Protein AF-A0A7S2CAG4-F1 (afdb_monomer_lite)

Secondary structure (DSSP, 8-state):
------GGGSTTHHHHHHHHHHHHHHHHHH-TT-EEEEEEE---TTT-HHHHHHHHHHHHHHHHHHHTTSSSSPPEEEEESSHHHHHHHHHHHHT-TTEEEEEEE--S-BTTBS-HHHHHHHHHTT-TTEEE----TTHHHHHHHHHHS-----------------------------GGGSSSS----------

pLDDT: mean 76.03, std 25.03, range [29.05, 98.62]

Structure (mmCIF, N/CA/C/O backbone):
data_AF-A0A7S2CAG4-F1
#
_entry.id   AF-A0A7S2CAG4-F1
#
loop_
_atom_site.group_PDB
_atom_site.id
_atom_site.type_symbol
_atom_site.label_atom_id
_atom_site.label_alt_id
_atom_site.label_comp_id
_atom_site.label_asym_id
_atom_site.label_entity_id
_atom_site.label_seq_id
_atom_site.pdbx_PDB_ins_code
_atom_site.Cartn_x
_atom_site.Cartn_y
_atom_site.Cartn_z
_atom_site.occupancy
_atom_site.B_iso_or_equiv
_atom_site.auth_seq_id
_atom_site.auth_comp_id
_atom_site.auth_asym_id
_atom_site.auth_atom_id
_atom_site.pdbx_PDB_model_num
ATOM 1 N N . GLU A 1 1 ? 25.802 6.494 -14.259 1.00 42.25 1 GLU A N 1
ATOM 2 C CA . GLU A 1 1 ? 24.905 7.193 -13.319 1.00 42.25 1 GLU A CA 1
ATOM 3 C C . GLU A 1 1 ? 23.478 6.762 -13.619 1.00 42.25 1 GLU A C 1
ATOM 5 O O . GLU A 1 1 ? 23.026 6.956 -14.740 1.00 42.25 1 GLU A O 1
ATOM 10 N N . LEU A 1 2 ? 22.801 6.083 -12.688 1.00 46.72 2 LEU A N 1
ATOM 11 C CA . LEU A 1 2 ? 21.356 5.874 -12.800 1.00 46.72 2 LEU A CA 1
ATOM 12 C C . LEU A 1 2 ? 20.724 7.250 -12.597 1.00 46.72 2 LEU A C 1
ATOM 14 O O . LEU A 1 2 ? 20.677 7.735 -11.469 1.00 46.72 2 LEU A O 1
ATOM 18 N N . SER A 1 3 ? 20.323 7.899 -13.690 1.00 48.47 3 SER A N 1
ATOM 19 C CA . SER A 1 3 ? 19.487 9.098 -13.657 1.00 48.47 3 SER A CA 1
ATOM 20 C C . SER A 1 3 ? 18.368 8.854 -12.650 1.00 48.47 3 SER A C 1
ATOM 22 O O . SER A 1 3 ? 17.609 7.897 -12.819 1.00 48.47 3 SER A O 1
ATOM 24 N N . SER A 1 4 ? 18.323 9.640 -11.575 1.00 56.62 4 SER A N 1
ATOM 25 C CA . SER A 1 4 ? 17.358 9.479 -10.494 1.00 56.62 4 SER A CA 1
ATOM 26 C C . SER A 1 4 ? 15.950 9.545 -11.075 1.00 56.62 4 SER A C 1
ATOM 28 O O . SER A 1 4 ? 15.438 10.616 -11.406 1.00 56.62 4 SER A O 1
ATOM 30 N N . VAL A 1 5 ? 15.322 8.379 -11.250 1.00 62.03 5 VAL A N 1
ATOM 31 C CA . VAL A 1 5 ? 13.925 8.301 -11.665 1.00 62.03 5 VAL A CA 1
ATOM 32 C C . VAL A 1 5 ? 13.128 8.974 -10.562 1.00 62.03 5 VAL A C 1
ATOM 34 O O . VAL A 1 5 ? 12.937 8.426 -9.479 1.00 62.03 5 VAL A O 1
ATOM 37 N N . THR A 1 6 ? 12.711 10.208 -10.814 1.00 81.50 6 THR A N 1
ATOM 38 C CA . THR A 1 6 ? 11.910 10.962 -9.860 1.00 81.50 6 THR A CA 1
ATOM 39 C C . THR A 1 6 ? 10.465 10.596 -10.136 1.00 81.50 6 THR A C 1
ATOM 41 O O . THR A 1 6 ? 9.769 11.308 -10.854 1.00 81.50 6 THR A O 1
ATOM 44 N N . VAL A 1 7 ? 10.029 9.457 -9.591 1.00 86.56 7 VAL A N 1
ATOM 45 C CA . VAL A 1 7 ? 8.661 8.925 -9.747 1.00 86.56 7 VAL 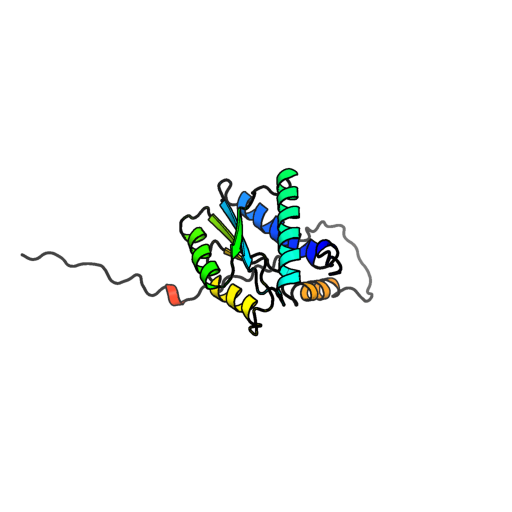A CA 1
ATOM 46 C C . VAL A 1 7 ? 7.584 9.977 -9.452 1.00 86.56 7 VAL A C 1
ATOM 48 O O . VAL A 1 7 ? 6.538 9.984 -10.090 1.00 86.56 7 VAL A O 1
ATOM 51 N N . ARG A 1 8 ? 7.881 10.942 -8.569 1.00 89.81 8 ARG A N 1
ATOM 52 C CA . ARG A 1 8 ? 7.017 12.088 -8.236 1.00 89.81 8 ARG A CA 1
ATOM 53 C C . ARG A 1 8 ? 6.693 13.003 -9.422 1.00 89.81 8 ARG A C 1
ATOM 55 O O . ARG A 1 8 ? 5.634 13.622 -9.432 1.00 89.81 8 ARG A O 1
ATOM 62 N N . ASN A 1 9 ? 7.577 13.079 -10.416 1.00 89.12 9 ASN A N 1
ATOM 63 C CA . ASN A 1 9 ? 7.379 13.885 -11.624 1.00 89.12 9 ASN A CA 1
ATOM 64 C C . ASN A 1 9 ? 6.544 13.152 -12.683 1.00 89.12 9 ASN A C 1
ATOM 66 O O . ASN A 1 9 ? 6.155 13.748 -13.687 1.00 89.12 9 ASN A O 1
ATOM 70 N N . GLU A 1 10 ? 6.275 11.860 -12.495 1.00 87.81 10 GLU A N 1
ATOM 71 C CA . GLU A 1 10 ? 5.461 11.098 -13.428 1.00 87.81 10 GLU A CA 1
ATOM 72 C C . GLU A 1 10 ? 3.970 11.384 -13.192 1.00 87.81 10 GLU A C 1
ATOM 74 O O . GLU A 1 10 ? 3.468 11.305 -12.072 1.00 87.81 10 GLU A O 1
ATOM 79 N N . GLY A 1 11 ? 3.217 11.671 -14.259 1.00 87.00 11 GLY A N 1
ATOM 80 C CA . GLY A 1 11 ? 1.821 12.126 -14.154 1.00 87.00 11 GLY A CA 1
ATOM 81 C C . GLY A 1 11 ? 0.834 11.137 -13.510 1.00 87.00 11 GLY A C 1
ATOM 82 O O . GLY A 1 11 ? -0.298 11.506 -13.197 1.00 87.00 11 GLY A O 1
ATOM 83 N N . TRP A 1 12 ? 1.219 9.875 -13.299 1.00 86.94 12 TRP A N 1
ATOM 84 C CA . TRP A 1 12 ? 0.401 8.903 -12.564 1.00 86.94 12 TRP A CA 1
ATOM 85 C C . TRP A 1 12 ? 0.579 9.005 -11.043 1.00 86.94 12 TRP A C 1
ATOM 87 O O . TRP A 1 12 ? -0.380 8.727 -10.318 1.00 86.94 12 TRP A O 1
ATOM 97 N N . TYR A 1 13 ? 1.750 9.432 -10.559 1.00 91.75 13 TYR A N 1
ATOM 98 C CA . TYR A 1 13 ? 2.112 9.347 -9.146 1.00 91.75 13 TYR A CA 1
ATOM 99 C C . TYR A 1 13 ? 1.205 10.180 -8.225 1.00 91.75 13 TYR A C 1
ATOM 101 O O . TYR A 1 13 ? 0.732 9.628 -7.233 1.00 91.75 13 TYR A O 1
ATOM 109 N N . PRO A 1 14 ? 0.829 11.439 -8.547 1.00 92.50 14 PRO A N 1
ATOM 110 C CA . PRO A 1 14 ? -0.086 12.205 -7.695 1.00 92.50 14 PRO A CA 1
ATOM 111 C C . PRO A 1 14 ? -1.432 11.506 -7.454 1.00 92.50 14 PRO A C 1
ATOM 113 O O . PRO A 1 14 ? -1.983 11.563 -6.356 1.00 92.50 14 PRO A O 1
ATOM 116 N N . ARG A 1 15 ? -1.957 10.806 -8.469 1.00 90.62 15 ARG A N 1
ATOM 117 C CA . ARG A 1 15 ? -3.229 10.069 -8.371 1.00 90.62 15 ARG A CA 1
ATOM 118 C C . ARG A 1 15 ? -3.072 8.802 -7.536 1.00 90.62 15 ARG A C 1
ATOM 120 O O . ARG A 1 15 ? -3.924 8.506 -6.702 1.00 90.62 15 ARG A O 1
ATOM 127 N N . TYR A 1 16 ? -1.963 8.096 -7.728 1.00 92.88 16 TYR A N 1
ATOM 128 C CA . TYR A 1 16 ? -1.587 6.943 -6.919 1.00 92.88 16 TYR A CA 1
ATOM 129 C C . TYR A 1 16 ? -1.422 7.308 -5.433 1.00 92.88 16 TYR A C 1
ATOM 131 O O . TYR A 1 16 ? -2.042 6.685 -4.568 1.00 92.88 16 TYR A O 1
ATOM 139 N N . TYR A 1 17 ? -0.681 8.375 -5.126 1.00 95.25 17 TYR A N 1
ATOM 140 C CA . TYR A 1 17 ? -0.547 8.904 -3.768 1.00 95.25 17 TYR A CA 1
ATOM 141 C C . TYR A 1 17 ? -1.913 9.267 -3.167 1.00 95.25 17 TYR A C 1
ATOM 143 O O . TYR A 1 17 ? -2.253 8.823 -2.068 1.00 95.25 17 TYR A O 1
ATOM 151 N N . GLN A 1 18 ? -2.749 9.997 -3.912 1.00 95.75 18 GLN A N 1
ATOM 152 C CA . GLN A 1 18 ? -4.075 10.400 -3.438 1.00 95.75 18 GLN A CA 1
ATOM 153 C C . GLN A 1 18 ? -4.998 9.203 -3.148 1.00 95.75 18 GLN A C 1
ATOM 155 O O . GLN A 1 18 ? -5.799 9.262 -2.207 1.00 95.75 18 GLN A O 1
ATOM 160 N N . SER A 1 19 ? -4.883 8.111 -3.912 1.00 95.88 19 SER A N 1
ATOM 161 C CA . SER A 1 19 ? -5.604 6.859 -3.643 1.00 95.88 19 SER A CA 1
ATOM 162 C C . SER A 1 19 ? -5.230 6.289 -2.270 1.00 95.88 19 SER A C 1
ATOM 164 O O . SER A 1 19 ? -6.102 6.069 -1.427 1.00 95.88 19 SER A O 1
ATOM 166 N N . ASN A 1 20 ? -3.929 6.177 -1.982 1.00 97.38 20 ASN A N 1
ATOM 167 C CA . ASN A 1 20 ? -3.424 5.704 -0.690 1.00 97.38 20 ASN A CA 1
ATOM 168 C C . ASN A 1 20 ? -3.883 6.593 0.480 1.00 97.38 20 ASN A C 1
ATOM 170 O O . ASN A 1 20 ? -4.398 6.088 1.480 1.00 97.38 20 ASN A O 1
ATOM 174 N N . VAL A 1 21 ? -3.787 7.920 0.333 1.00 98.00 21 VAL A N 1
ATOM 175 C CA . VAL A 1 21 ? -4.281 8.890 1.332 1.00 98.00 21 VAL A CA 1
ATOM 176 C C . VAL A 1 21 ? -5.771 8.697 1.612 1.00 98.00 21 VAL A C 1
ATOM 178 O O . VAL A 1 21 ? -6.210 8.729 2.766 1.00 98.00 21 VAL A O 1
ATOM 181 N N . THR A 1 22 ? -6.560 8.485 0.560 1.00 97.56 22 THR A N 1
ATOM 182 C CA . THR A 1 22 ? -8.009 8.286 0.664 1.00 97.56 22 THR A CA 1
ATOM 183 C C . THR A 1 22 ? -8.333 7.017 1.446 1.00 97.56 22 THR A C 1
ATOM 185 O O . THR A 1 22 ? -9.153 7.064 2.366 1.00 97.56 22 THR A O 1
ATOM 188 N N . VAL A 1 23 ? -7.669 5.899 1.137 1.00 97.62 23 VAL A N 1
A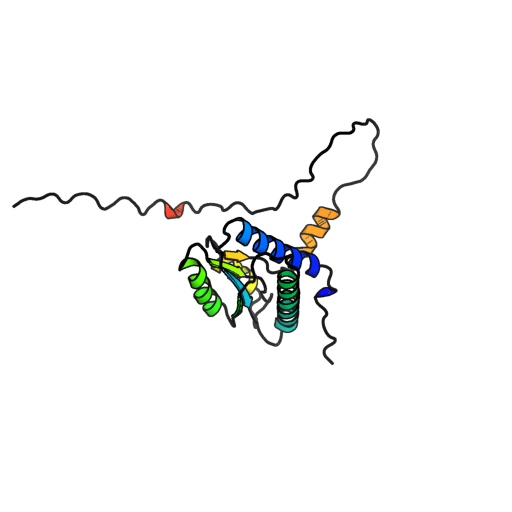TOM 189 C CA . VAL A 1 23 ? -7.872 4.622 1.841 1.00 97.62 23 VAL A CA 1
ATOM 190 C C . VAL A 1 23 ? -7.486 4.737 3.318 1.00 97.62 23 VAL A C 1
ATOM 192 O O . VAL A 1 23 ? -8.285 4.368 4.181 1.00 97.62 23 VAL A O 1
ATOM 195 N N . LEU A 1 24 ? -6.333 5.338 3.632 1.00 98.19 24 LEU A N 1
ATOM 196 C CA . LEU A 1 24 ? -5.883 5.553 5.015 1.00 98.19 24 LEU A CA 1
ATOM 197 C C . LEU A 1 24 ? -6.880 6.389 5.826 1.00 98.19 24 LEU A C 1
ATOM 199 O O . LEU A 1 24 ? -7.304 6.001 6.918 1.00 98.19 24 LEU A O 1
ATOM 203 N N . ASN A 1 25 ? -7.312 7.527 5.282 1.00 98.19 25 ASN A N 1
ATOM 204 C CA . ASN A 1 25 ? -8.260 8.400 5.971 1.00 98.19 25 ASN A CA 1
ATOM 205 C C . ASN A 1 25 ? -9.646 7.754 6.118 1.00 98.19 25 ASN A C 1
ATOM 207 O O . ASN A 1 25 ? -10.304 7.934 7.147 1.00 98.19 25 ASN A O 1
ATOM 211 N N . ASN A 1 26 ? -10.076 6.957 5.137 1.00 97.62 26 ASN A N 1
ATOM 212 C CA . ASN A 1 26 ? -11.307 6.177 5.235 1.00 97.62 26 ASN A CA 1
ATOM 213 C C . ASN A 1 26 ? -11.219 5.098 6.321 1.00 97.62 26 ASN A C 1
ATOM 215 O O . ASN A 1 26 ? -12.183 4.936 7.073 1.00 97.62 26 ASN A O 1
ATOM 219 N N . ALA A 1 27 ? -10.085 4.403 6.446 1.00 97.06 27 ALA A N 1
ATOM 220 C CA . ALA A 1 27 ? -9.847 3.432 7.513 1.00 97.06 27 ALA A CA 1
ATOM 221 C C . ALA A 1 27 ? -9.961 4.090 8.897 1.00 97.06 27 ALA A C 1
ATOM 223 O O . ALA A 1 27 ? -10.748 3.641 9.734 1.00 97.06 27 ALA A O 1
ATOM 224 N N . ALA A 1 28 ? -9.267 5.214 9.105 1.00 97.25 28 ALA A N 1
ATOM 225 C CA . ALA A 1 28 ? -9.313 5.971 10.360 1.00 97.25 28 ALA A CA 1
ATOM 226 C C . ALA A 1 28 ? -10.715 6.520 10.682 1.00 97.25 28 ALA A C 1
ATOM 228 O O . ALA A 1 28 ? -11.115 6.594 11.845 1.00 97.25 28 ALA A O 1
ATOM 229 N N . ARG A 1 29 ? -11.485 6.903 9.653 1.00 97.56 29 ARG A N 1
ATOM 230 C CA . ARG A 1 29 ? -12.874 7.357 9.812 1.00 97.56 29 ARG A CA 1
ATOM 231 C C . ARG A 1 29 ? -13.796 6.225 10.263 1.00 97.56 29 ARG A C 1
ATOM 233 O O . ARG A 1 29 ? -14.647 6.460 11.115 1.00 97.56 29 ARG A O 1
ATOM 240 N N . LYS A 1 30 ? -13.648 5.029 9.681 1.00 96.94 30 LYS A N 1
ATOM 241 C CA . LYS A 1 30 ? -14.458 3.845 10.017 1.00 96.94 30 LYS A CA 1
ATOM 242 C C . LYS A 1 30 ? -14.149 3.334 11.427 1.00 96.94 30 LYS A C 1
ATOM 244 O O . LYS A 1 30 ? -15.065 2.967 12.152 1.00 96.94 30 LYS A O 1
ATOM 249 N N . ASN A 1 31 ? -12.875 3.327 11.822 1.00 97.00 31 ASN A N 1
ATOM 250 C CA . ASN A 1 31 ? -12.445 2.871 13.139 1.00 97.00 31 ASN A CA 1
ATOM 251 C C . ASN A 1 31 ? -11.277 3.725 13.655 1.00 97.00 31 ASN A C 1
ATOM 253 O O . ASN A 1 31 ? -10.161 3.642 13.150 1.00 97.00 31 ASN A O 1
ATOM 257 N N . LYS A 1 32 ? -11.514 4.499 14.722 1.00 95.62 32 LYS A N 1
ATOM 258 C CA . LYS A 1 32 ? -10.495 5.370 15.337 1.00 95.62 32 LYS A CA 1
ATOM 259 C C . LYS A 1 32 ? -9.307 4.607 15.939 1.00 95.62 32 LYS A C 1
ATOM 261 O O . LYS A 1 32 ? -8.254 5.196 16.141 1.00 95.62 32 LYS A O 1
ATOM 266 N N . SER A 1 33 ? -9.478 3.319 16.242 1.00 97.25 33 SER A N 1
ATOM 267 C CA . SER A 1 33 ? -8.443 2.435 16.802 1.00 97.25 33 SER A CA 1
ATOM 268 C C . SER A 1 33 ? -7.794 1.524 15.751 1.00 97.25 33 SER A C 1
ATOM 270 O O . SER A 1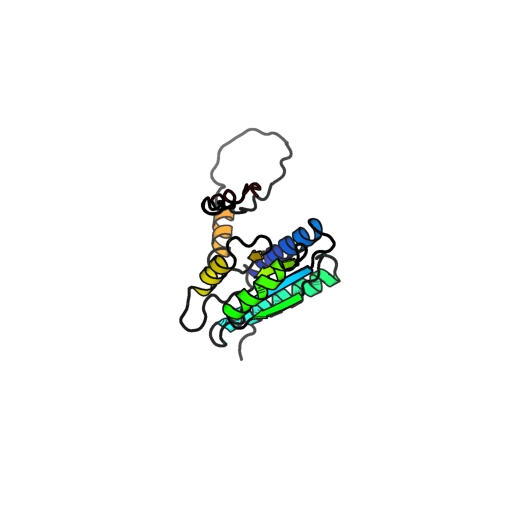 33 ? -7.143 0.534 16.104 1.00 97.25 33 SER A O 1
ATOM 272 N N . VAL A 1 34 ? -8.016 1.811 14.462 1.00 98.25 34 VAL A N 1
ATOM 273 C CA . VAL A 1 34 ? -7.488 1.000 13.364 1.00 98.25 34 VAL A CA 1
ATOM 274 C C . VAL A 1 34 ? -5.962 0.994 13.373 1.00 98.25 34 VAL A C 1
ATOM 276 O O . VAL A 1 34 ? -5.311 2.016 13.584 1.00 98.25 34 VAL A O 1
ATOM 279 N N . LYS A 1 35 ? -5.388 -0.178 13.120 1.00 98.50 35 LYS A N 1
ATOM 280 C CA . LYS A 1 35 ? -3.969 -0.358 12.834 1.00 98.50 35 LYS A CA 1
ATOM 281 C C . LYS A 1 35 ? -3.830 -0.690 11.362 1.00 98.50 35 LYS A C 1
ATOM 283 O O . LYS A 1 35 ? -4.446 -1.643 10.893 1.00 98.50 35 LYS A O 1
ATOM 288 N N . VAL A 1 36 ? -3.018 0.082 10.652 1.00 98.44 36 VAL A N 1
ATOM 289 C CA . VAL A 1 36 ? -2.791 -0.120 9.222 1.00 98.44 36 VAL A CA 1
ATOM 290 C C . VAL A 1 36 ? -1.369 -0.611 8.990 1.00 98.44 36 VAL A C 1
ATOM 292 O O . VAL A 1 36 ? -0.419 -0.088 9.583 1.00 98.44 36 VAL A O 1
ATOM 295 N N . LYS A 1 37 ? -1.226 -1.609 8.123 1.00 98.62 37 LYS A N 1
ATOM 296 C CA . LYS A 1 37 ? 0.053 -2.014 7.545 1.00 98.62 37 LYS A CA 1
ATOM 297 C C . LYS A 1 37 ? -0.002 -1.769 6.039 1.00 98.62 37 LYS A C 1
ATOM 299 O O . LYS A 1 37 ? -0.937 -2.219 5.384 1.00 98.62 37 LYS A O 1
ATOM 304 N N . MET A 1 38 ? 0.955 -1.018 5.511 1.00 98.44 38 MET A N 1
ATOM 305 C CA . MET A 1 38 ? 1.143 -0.850 4.073 1.00 98.44 38 MET A CA 1
ATOM 306 C C . MET A 1 38 ? 2.233 -1.814 3.621 1.00 98.44 38 MET A C 1
ATOM 308 O O . MET A 1 38 ? 3.317 -1.829 4.208 1.00 98.44 38 MET A O 1
ATOM 312 N N . ILE A 1 39 ? 1.913 -2.636 2.624 1.00 97.75 39 ILE A N 1
ATOM 313 C CA . ILE A 1 39 ? 2.779 -3.703 2.127 1.00 97.75 39 ILE A CA 1
ATOM 314 C C . ILE A 1 39 ? 3.187 -3.418 0.688 1.00 97.75 39 ILE A C 1
ATOM 316 O O . ILE A 1 39 ? 2.355 -3.069 -0.156 1.00 97.75 39 ILE A O 1
ATOM 320 N N . GLY A 1 40 ? 4.478 -3.587 0.424 1.00 95.38 40 GLY A N 1
ATOM 321 C CA . GLY A 1 40 ? 5.052 -3.567 -0.910 1.00 95.38 40 GLY A CA 1
ATOM 322 C C . GLY A 1 40 ? 5.787 -4.865 -1.205 1.00 95.38 40 GLY A C 1
ATOM 323 O O . GLY A 1 40 ? 6.419 -5.431 -0.320 1.00 95.38 40 GLY A O 1
ATOM 324 N N . LEU A 1 41 ? 5.747 -5.318 -2.451 1.00 93.00 41 LEU A N 1
ATOM 325 C CA . LEU A 1 41 ? 6.601 -6.396 -2.932 1.00 93.00 41 LEU A CA 1
ATOM 326 C C . LEU A 1 41 ? 7.912 -5.796 -3.436 1.00 93.00 41 LEU A C 1
ATOM 328 O O . LEU A 1 41 ? 7.913 -4.898 -4.280 1.00 93.00 41 LEU A O 1
ATOM 332 N N . GLN A 1 42 ? 9.036 -6.295 -2.927 1.00 87.88 42 GLN A N 1
ATOM 333 C CA . GLN A 1 42 ? 10.365 -5.812 -3.306 1.00 87.88 42 GLN A CA 1
ATOM 334 C C . GLN A 1 42 ? 10.665 -6.062 -4.789 1.00 87.88 42 GLN A C 1
ATOM 336 O O . GLN A 1 42 ? 11.273 -5.225 -5.465 1.00 87.88 42 GLN A O 1
ATOM 341 N N . GLY A 1 43 ? 10.230 -7.219 -5.292 1.00 76.62 43 GLY A N 1
ATOM 342 C CA . GLY A 1 43 ? 10.572 -7.700 -6.622 1.00 76.62 43 GLY A CA 1
ATOM 343 C C . GLY A 1 43 ? 12.061 -8.017 -6.779 1.00 76.62 43 GLY A C 1
ATOM 344 O O . GLY A 1 43 ? 12.820 -8.115 -5.818 1.00 76.62 43 GLY A O 1
ATOM 345 N N . CYS A 1 44 ? 12.502 -8.174 -8.028 1.00 68.75 44 CYS A N 1
ATOM 346 C CA . CYS A 1 44 ? 13.905 -8.458 -8.343 1.00 68.75 44 CYS A CA 1
ATOM 347 C C . CYS A 1 44 ? 14.698 -7.179 -8.659 1.00 68.75 44 CYS A C 1
ATOM 349 O O . CYS A 1 44 ? 14.143 -6.200 -9.154 1.00 68.75 44 CYS A O 1
ATOM 351 N N . LEU A 1 45 ? 16.021 -7.195 -8.450 1.00 65.81 45 LEU A N 1
ATOM 352 C CA . LEU A 1 45 ? 16.898 -6.037 -8.703 1.00 65.81 45 LEU A CA 1
ATOM 353 C C . LEU A 1 45 ? 16.809 -5.492 -10.139 1.00 65.81 45 LEU A C 1
ATOM 355 O O . LEU A 1 45 ? 17.008 -4.300 -10.350 1.00 65.81 45 LEU A O 1
ATOM 359 N N . THR A 1 46 ? 16.505 -6.349 -11.115 1.00 65.25 46 THR A N 1
ATOM 360 C CA . THR A 1 46 ? 16.470 -5.990 -12.539 1.00 65.25 46 THR A CA 1
ATOM 361 C C . THR A 1 46 ? 15.196 -5.243 -12.934 1.00 65.25 46 THR A C 1
ATOM 363 O O . THR A 1 46 ? 15.270 -4.271 -13.680 1.00 65.25 46 THR A O 1
ATOM 366 N N . TYR A 1 47 ? 14.034 -5.666 -12.429 1.00 65.94 47 TYR A N 1
ATOM 367 C CA . TYR A 1 47 ? 12.728 -5.111 -12.821 1.00 65.94 47 TYR A CA 1
ATOM 368 C C . TYR A 1 47 ? 12.065 -4.271 -11.713 1.00 65.94 47 TYR A C 1
ATOM 370 O O . TYR A 1 47 ? 11.130 -3.524 -11.983 1.00 65.94 47 TYR A O 1
ATOM 378 N N . GLY A 1 48 ? 12.588 -4.323 -10.484 1.00 65.62 48 GLY A N 1
ATOM 379 C CA . GLY A 1 48 ? 12.066 -3.629 -9.303 1.00 65.62 48 GLY A CA 1
ATOM 380 C C . GLY A 1 48 ? 12.669 -2.247 -9.038 1.00 65.62 48 GLY A C 1
ATOM 381 O O . GLY A 1 48 ? 12.334 -1.627 -8.034 1.00 65.62 48 GLY A O 1
ATOM 382 N N . VAL A 1 49 ? 13.548 -1.723 -9.905 1.00 74.31 49 VAL A N 1
ATOM 383 C CA . VAL A 1 49 ? 14.164 -0.392 -9.708 1.00 74.31 49 VAL A CA 1
ATOM 384 C C . VAL A 1 49 ? 13.094 0.693 -9.560 1.00 74.31 49 VAL A C 1
ATOM 386 O O . VAL A 1 49 ? 13.156 1.508 -8.644 1.00 74.31 49 VAL A O 1
ATOM 389 N N . ARG A 1 50 ? 12.075 0.670 -10.425 1.00 79.12 50 ARG A N 1
ATOM 390 C CA . ARG A 1 50 ? 10.953 1.614 -10.371 1.00 79.12 50 ARG A CA 1
ATOM 391 C C . ARG A 1 50 ? 10.115 1.433 -9.105 1.00 79.12 50 ARG A C 1
ATOM 393 O O . ARG A 1 50 ? 9.857 2.418 -8.426 1.00 79.12 50 ARG A O 1
ATOM 400 N N . THR A 1 51 ? 9.762 0.193 -8.770 1.00 83.88 51 THR A N 1
ATOM 401 C CA . THR A 1 51 ? 9.009 -0.171 -7.558 1.00 83.88 51 THR A CA 1
ATOM 402 C C . THR A 1 51 ? 9.735 0.281 -6.291 1.00 83.88 51 THR A C 1
ATOM 404 O O . THR A 1 51 ? 9.109 0.778 -5.363 1.00 83.88 51 THR A O 1
ATOM 407 N N . ARG A 1 52 ? 11.072 0.212 -6.265 1.00 83.50 52 ARG A N 1
ATOM 408 C CA . ARG A 1 52 ? 11.883 0.730 -5.158 1.00 83.50 52 ARG A CA 1
ATOM 409 C C . ARG A 1 52 ? 11.755 2.246 -5.011 1.00 83.50 52 ARG A C 1
ATOM 411 O O . ARG A 1 52 ? 11.528 2.721 -3.904 1.00 83.50 52 ARG A O 1
ATOM 418 N N . PHE A 1 53 ? 11.887 3.000 -6.103 1.00 87.44 53 PHE A N 1
ATOM 419 C CA . PHE A 1 53 ? 11.725 4.458 -6.055 1.00 87.44 53 PHE A CA 1
ATOM 420 C C . PHE A 1 53 ? 10.291 4.868 -5.697 1.00 87.44 53 PHE A C 1
ATOM 422 O O . PHE A 1 53 ? 10.107 5.790 -4.909 1.00 87.44 53 PHE A O 1
ATOM 429 N N . GLU A 1 54 ? 9.288 4.167 -6.232 1.00 89.50 54 GLU A N 1
ATOM 430 C CA . GLU A 1 54 ? 7.872 4.331 -5.876 1.00 89.50 54 GLU A CA 1
ATOM 431 C C . GLU A 1 54 ? 7.637 4.094 -4.383 1.00 89.50 54 GLU A C 1
ATOM 433 O O . GLU A 1 54 ? 7.046 4.943 -3.720 1.00 89.50 54 GLU A O 1
ATOM 438 N N . TRP A 1 55 ? 8.139 2.980 -3.847 1.00 92.81 55 TRP A N 1
ATOM 439 C CA . TRP A 1 55 ? 8.002 2.615 -2.440 1.00 92.81 55 TRP A CA 1
ATOM 440 C C . TRP A 1 55 ? 8.599 3.670 -1.509 1.00 92.81 55 TRP A C 1
ATOM 442 O O . TRP A 1 55 ? 7.939 4.117 -0.567 1.00 92.81 55 TRP A O 1
ATOM 452 N N . THR A 1 56 ? 9.834 4.102 -1.789 1.00 92.75 56 THR A N 1
ATOM 453 C CA . THR A 1 56 ? 10.501 5.149 -1.008 1.00 92.75 56 THR A CA 1
ATOM 454 C C . THR A 1 56 ? 9.730 6.462 -1.081 1.00 92.75 56 THR A C 1
ATOM 456 O O . THR A 1 56 ? 9.445 7.049 -0.039 1.00 92.75 56 THR A O 1
ATOM 459 N N . ALA A 1 57 ? 9.327 6.891 -2.282 1.00 93.62 57 ALA A N 1
ATOM 460 C CA . ALA A 1 57 ? 8.588 8.137 -2.453 1.00 93.62 57 ALA A CA 1
ATOM 461 C C . ALA A 1 57 ? 7.245 8.115 -1.709 1.00 93.62 57 ALA A C 1
ATOM 463 O O . ALA A 1 57 ? 6.930 9.060 -0.986 1.00 93.62 57 ALA A O 1
ATOM 464 N N . LEU A 1 58 ? 6.487 7.018 -1.821 1.00 95.75 58 LEU A N 1
ATOM 465 C CA . LEU A 1 58 ? 5.211 6.874 -1.123 1.00 95.75 58 LEU A CA 1
ATOM 466 C C . LEU A 1 58 ? 5.409 6.897 0.393 1.00 95.75 58 LEU A C 1
ATOM 468 O O . LEU A 1 58 ? 4.652 7.561 1.098 1.00 95.75 58 LEU A O 1
ATOM 472 N N . THR A 1 59 ? 6.422 6.187 0.893 1.00 96.88 59 THR A N 1
ATOM 473 C CA . THR A 1 59 ? 6.736 6.133 2.326 1.00 96.88 59 THR A CA 1
ATOM 474 C C . THR A 1 59 ? 7.008 7.526 2.880 1.00 96.88 59 THR A C 1
ATOM 476 O O . THR A 1 59 ? 6.419 7.924 3.886 1.00 96.88 59 THR A O 1
ATOM 479 N N . GLU A 1 60 ? 7.869 8.285 2.204 1.00 96.94 60 GLU A N 1
ATOM 480 C CA . GLU A 1 60 ? 8.210 9.661 2.567 1.00 96.94 60 GLU A CA 1
ATOM 481 C 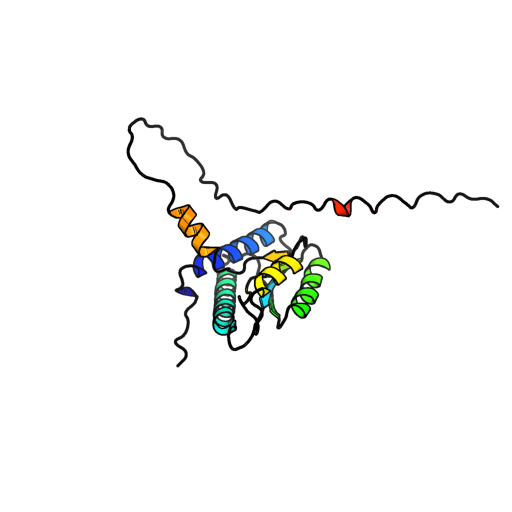C . GLU A 1 60 ? 6.980 10.578 2.535 1.00 96.94 60 GLU A C 1
ATOM 483 O O . GLU A 1 60 ? 6.686 11.236 3.534 1.00 96.94 60 GLU A O 1
ATOM 488 N N . ASP A 1 61 ? 6.216 10.566 1.440 1.00 97.50 61 ASP A N 1
ATOM 489 C CA . ASP A 1 61 ? 5.079 11.476 1.255 1.00 97.50 61 ASP A CA 1
ATOM 490 C C . ASP A 1 61 ? 3.936 11.173 2.242 1.00 97.50 61 ASP A C 1
ATOM 492 O O . ASP A 1 61 ? 3.289 12.084 2.766 1.00 97.50 61 ASP A O 1
ATOM 496 N N . ILE A 1 62 ? 3.685 9.894 2.550 1.00 98.25 62 ILE A N 1
ATOM 497 C CA . ILE A 1 62 ? 2.696 9.492 3.562 1.00 98.25 62 ILE A CA 1
ATOM 498 C C . ILE A 1 62 ? 3.178 9.861 4.970 1.00 98.25 62 ILE A C 1
ATOM 500 O O . ILE A 1 62 ? 2.376 10.326 5.786 1.00 98.25 62 ILE A O 1
ATOM 504 N N . ASN A 1 63 ? 4.467 9.698 5.278 1.00 98.25 63 ASN A N 1
ATOM 505 C CA . ASN A 1 63 ? 5.012 10.109 6.574 1.00 98.25 63 ASN A CA 1
ATOM 506 C C . ASN A 1 63 ? 4.902 11.628 6.768 1.00 98.25 63 ASN A C 1
ATOM 508 O O . ASN A 1 63 ? 4.393 12.061 7.806 1.00 98.25 63 ASN A O 1
ATOM 512 N N . GLU A 1 64 ? 5.260 12.417 5.753 1.00 98.06 64 GLU A N 1
ATOM 513 C CA . GLU A 1 64 ? 5.073 13.873 5.737 1.00 98.06 64 GLU A CA 1
ATOM 514 C C . GLU A 1 64 ? 3.586 14.246 5.876 1.00 98.06 64 GLU A C 1
ATOM 516 O O . GLU A 1 64 ? 3.215 15.142 6.639 1.00 98.06 64 GLU A O 1
ATOM 521 N N . GLY A 1 65 ? 2.698 13.530 5.179 1.00 98.06 65 GLY A N 1
ATOM 522 C CA . GLY A 1 65 ? 1.251 13.700 5.294 1.00 98.06 65 GLY A CA 1
ATOM 523 C C . GLY A 1 65 ? 0.717 13.427 6.704 1.00 98.06 65 GLY A C 1
ATOM 524 O O . GLY A 1 65 ? -0.203 14.118 7.147 1.00 98.06 65 GLY A O 1
ATOM 525 N N . CYS A 1 66 ? 1.300 12.466 7.426 1.00 97.81 66 CYS A N 1
ATOM 526 C CA . CYS A 1 66 ? 0.985 12.208 8.833 1.00 97.81 66 CYS A CA 1
ATOM 527 C C . CYS A 1 66 ? 1.498 13.332 9.744 1.00 97.81 66 CYS A C 1
ATOM 529 O O . CYS A 1 66 ? 0.773 13.767 10.633 1.00 97.81 66 CYS A O 1
ATOM 531 N N . GLU A 1 67 ? 2.723 13.817 9.525 1.00 98.00 67 GLU A N 1
ATOM 532 C CA . GLU A 1 67 ? 3.319 14.915 10.309 1.00 98.00 67 GLU A CA 1
ATOM 533 C C . GLU A 1 67 ? 2.546 16.227 10.156 1.00 98.00 67 GLU A C 1
ATOM 535 O O . GLU A 1 67 ? 2.395 16.978 11.114 1.00 98.00 67 GLU A O 1
ATOM 540 N N . LYS A 1 68 ? 2.001 16.476 8.962 1.00 98.00 68 LYS A N 1
ATOM 541 C CA . LYS A 1 68 ? 1.152 17.637 8.655 1.00 98.00 68 LYS A CA 1
ATOM 542 C C . LYS A 1 68 ? -0.328 17.428 8.996 1.00 98.00 68 LYS A C 1
ATOM 544 O O . LYS A 1 68 ? -1.158 18.212 8.542 1.00 98.00 68 LYS A O 1
ATOM 549 N N . GLU A 1 69 ? -0.671 16.347 9.698 1.00 96.94 69 GLU A N 1
ATOM 550 C CA . GLU A 1 69 ? -2.043 15.977 10.089 1.00 96.94 69 GLU A CA 1
ATOM 551 C C . GLU A 1 69 ? -3.046 15.849 8.918 1.00 96.94 69 GLU A C 1
ATOM 553 O O . GLU A 1 69 ? -4.265 15.849 9.106 1.00 96.94 69 GLU A O 1
ATOM 558 N N . LYS A 1 70 ? -2.554 15.685 7.682 1.00 97.75 70 LYS A N 1
ATOM 559 C CA . LYS A 1 70 ? -3.386 15.420 6.492 1.00 97.75 70 LYS A CA 1
ATOM 560 C C . LYS A 1 70 ? -3.844 13.962 6.429 1.00 97.75 70 LYS A C 1
ATOM 562 O O . LYS A 1 70 ? -4.874 13.651 5.824 1.00 97.75 70 LYS A O 1
ATOM 567 N N . ILE A 1 71 ? -3.068 13.068 7.037 1.00 98.00 71 ILE A N 1
ATOM 568 C CA . ILE A 1 71 ? -3.329 11.632 7.123 1.00 98.00 71 ILE A CA 1
ATOM 569 C C . ILE A 1 71 ? -3.527 11.276 8.592 1.00 98.00 71 ILE A C 1
ATOM 571 O O . ILE A 1 71 ? -2.647 11.483 9.421 1.00 98.00 71 ILE A O 1
ATOM 575 N N . ARG A 1 72 ? -4.709 10.747 8.917 1.00 96.31 72 ARG A N 1
ATOM 576 C CA . ARG A 1 72 ? -5.154 10.543 10.307 1.00 96.31 72 ARG A CA 1
ATOM 577 C C . ARG A 1 72 ? -4.614 9.277 10.967 1.00 96.31 72 ARG A C 1
ATOM 579 O O . ARG A 1 72 ? -4.716 9.143 12.181 1.00 96.31 72 ARG A O 1
ATOM 586 N N . VAL A 1 73 ? -4.099 8.334 10.184 1.00 97.62 73 VAL A N 1
ATOM 587 C CA . VAL A 1 73 ? -3.513 7.086 10.681 1.00 97.62 73 VAL A CA 1
ATOM 588 C C . VAL A 1 73 ? -2.145 6.887 10.054 1.00 97.62 73 VAL A C 1
ATOM 590 O O . VAL A 1 73 ? -2.017 6.851 8.833 1.00 97.62 73 VAL A O 1
ATOM 593 N N . ARG A 1 74 ? -1.126 6.741 10.901 1.00 98.19 74 ARG A N 1
ATOM 594 C CA . ARG A 1 74 ? 0.224 6.400 10.461 1.00 98.19 74 ARG A CA 1
ATOM 595 C C . ARG A 1 74 ? 0.314 4.884 10.253 1.00 98.19 74 ARG A C 1
ATOM 597 O O . ARG A 1 74 ? 0.107 4.145 11.221 1.00 98.19 74 ARG A O 1
ATOM 604 N N . PRO A 1 75 ? 0.589 4.404 9.031 1.00 98.31 75 PRO A N 1
ATOM 605 C CA . PRO A 1 75 ? 0.756 2.982 8.784 1.00 98.31 75 PRO A CA 1
ATOM 606 C C . PRO A 1 75 ? 2.098 2.477 9.327 1.00 98.31 75 PRO A C 1
ATOM 608 O O . PRO A 1 75 ? 3.060 3.230 9.479 1.00 98.31 75 PRO A O 1
ATOM 611 N N . SER A 1 76 ? 2.157 1.175 9.589 1.00 98.38 76 SER A N 1
ATOM 612 C CA . SER A 1 76 ? 3.421 0.434 9.627 1.00 98.38 76 SER A CA 1
ATOM 613 C C . SER A 1 76 ? 3.797 0.007 8.210 1.00 98.38 76 SER A C 1
ATOM 615 O O . SER A 1 76 ? 2.914 -0.303 7.412 1.00 98.38 76 SER A O 1
ATOM 617 N N . TRP A 1 77 ? 5.087 0.006 7.897 1.00 97.88 77 TRP A N 1
ATOM 618 C CA . TRP A 1 77 ? 5.601 -0.314 6.568 1.00 97.88 77 TRP A CA 1
ATOM 619 C C . TRP A 1 77 ? 6.234 -1.699 6.585 1.00 97.88 77 TRP A C 1
ATOM 621 O O . TRP A 1 77 ? 7.012 -1.992 7.492 1.00 97.88 77 TRP A O 1
ATOM 631 N N . GLN A 1 78 ? 5.916 -2.524 5.593 1.00 97.56 78 GLN A N 1
ATOM 632 C CA . GLN A 1 78 ? 6.552 -3.823 5.391 1.00 97.56 78 GLN A CA 1
ATOM 633 C C . GLN A 1 78 ? 6.828 -4.019 3.905 1.00 97.56 78 GLN A C 1
ATOM 635 O O . GLN A 1 78 ? 5.940 -3.823 3.076 1.00 97.56 78 GLN A O 1
ATOM 640 N N . GLN A 1 79 ? 8.050 -4.421 3.576 1.00 95.00 79 GLN A N 1
ATOM 641 C CA . GLN A 1 79 ? 8.378 -4.900 2.242 1.00 95.00 79 GLN A CA 1
ATOM 642 C C . GLN A 1 79 ? 8.588 -6.411 2.325 1.00 95.00 79 GLN A C 1
ATOM 644 O O . GLN A 1 79 ? 9.269 -6.867 3.241 1.00 95.00 79 GLN A O 1
ATOM 649 N N . VAL A 1 80 ? 7.948 -7.162 1.435 1.00 94.81 80 VAL A N 1
ATOM 650 C CA . VAL A 1 80 ? 8.040 -8.629 1.366 1.00 94.81 80 VAL A CA 1
ATOM 651 C C . VAL A 1 80 ? 8.770 -9.047 0.095 1.00 94.81 80 VAL A C 1
ATOM 653 O O . VAL A 1 80 ? 8.713 -8.340 -0.924 1.00 94.81 80 VAL A O 1
ATOM 656 N N . GLU A 1 81 ? 9.486 -10.164 0.156 1.00 89.88 81 GLU A N 1
ATOM 657 C CA . GLU A 1 81 ? 10.323 -10.639 -0.949 1.00 89.88 81 GLU A CA 1
ATOM 658 C C . GLU A 1 81 ? 9.506 -11.367 -2.022 1.00 89.88 81 GLU A C 1
ATOM 660 O O . GLU A 1 81 ? 9.744 -11.174 -3.221 1.00 89.88 81 GLU A O 1
ATOM 665 N N . ASP A 1 82 ? 8.504 -12.141 -1.603 1.00 90.94 82 ASP A N 1
ATOM 666 C CA . ASP A 1 82 ? 7.685 -12.973 -2.478 1.00 90.94 82 ASP A CA 1
ATOM 667 C C . ASP A 1 82 ? 6.207 -13.051 -2.046 1.00 90.94 82 ASP A C 1
ATOM 669 O O . ASP A 1 82 ? 5.737 -12.332 -1.161 1.00 90.94 82 ASP A O 1
ATOM 673 N N . LEU A 1 83 ? 5.437 -13.882 -2.754 1.00 93.06 83 LEU A N 1
ATOM 674 C CA . LEU A 1 83 ? 4.006 -14.060 -2.509 1.00 93.06 83 LEU A CA 1
ATOM 675 C C . LEU A 1 83 ? 3.697 -14.936 -1.290 1.00 93.06 83 LEU A C 1
ATOM 677 O O . LEU A 1 83 ? 2.619 -14.782 -0.722 1.00 93.06 83 LEU A O 1
ATOM 681 N N . GLY A 1 84 ? 4.614 -15.812 -0.871 1.00 94.62 84 GLY A N 1
ATOM 682 C CA . GLY A 1 84 ? 4.447 -16.607 0.346 1.00 94.62 84 GLY A CA 1
ATOM 683 C C . GLY A 1 84 ? 4.508 -15.717 1.583 1.00 94.62 84 GLY A C 1
ATOM 684 O O . GLY A 1 84 ? 3.603 -15.745 2.414 1.00 94.62 84 GLY A O 1
ATOM 685 N N . GLU A 1 85 ? 5.500 -14.827 1.645 1.00 95.62 85 GLU A N 1
ATOM 686 C CA . GLU A 1 85 ? 5.578 -13.814 2.706 1.00 95.62 85 GLU A CA 1
ATOM 687 C C . GLU A 1 85 ? 4.375 -12.859 2.690 1.00 95.62 85 GLU A C 1
ATOM 689 O O . GLU A 1 85 ? 3.891 -12.442 3.744 1.00 95.62 85 GLU A O 1
ATOM 694 N N . LEU A 1 86 ? 3.852 -12.518 1.502 1.00 96.06 86 LEU A N 1
ATOM 695 C CA . LEU A 1 86 ? 2.610 -11.750 1.406 1.00 96.06 86 LEU A CA 1
ATOM 696 C C . LEU A 1 86 ? 1.456 -12.496 2.089 1.00 96.06 86 LEU A C 1
ATOM 698 O O . LEU A 1 86 ? 0.750 -11.887 2.888 1.00 96.06 86 LEU A O 1
ATOM 702 N N . GLU A 1 87 ? 1.252 -13.781 1.795 1.00 96.44 87 GLU A N 1
ATOM 703 C CA . GLU A 1 87 ? 0.182 -14.584 2.404 1.00 96.44 87 GLU A CA 1
ATOM 704 C C . GLU A 1 87 ? 0.288 -14.648 3.932 1.00 96.44 87 GLU A C 1
ATOM 706 O O . GLU A 1 87 ? -0.717 -14.431 4.619 1.00 96.44 87 GLU A O 1
ATOM 711 N N . GLU A 1 88 ? 1.495 -14.862 4.463 1.00 96.44 88 GLU A N 1
ATOM 712 C CA . GLU A 1 88 ? 1.760 -14.840 5.909 1.00 96.44 88 GLU A CA 1
ATOM 713 C C . GLU A 1 88 ? 1.387 -13.490 6.531 1.00 96.44 88 GLU A C 1
ATOM 715 O O . GLU A 1 88 ? 0.760 -13.409 7.598 1.00 96.44 88 GLU A O 1
ATOM 720 N N . GLU A 1 89 ? 1.729 -12.405 5.840 1.00 97.06 89 GLU A N 1
ATOM 721 C CA . GLU A 1 89 ? 1.376 -11.064 6.272 1.00 97.06 89 GLU A CA 1
ATOM 722 C C . GLU A 1 89 ? -0.134 -10.818 6.228 1.00 97.06 89 GLU A C 1
ATOM 724 O O . GLU A 1 89 ? -0.666 -10.168 7.131 1.00 97.06 89 GLU A O 1
ATOM 729 N N . LEU A 1 90 ? -0.866 -11.375 5.258 1.00 96.69 90 LEU A N 1
ATOM 730 C CA . LEU A 1 90 ? -2.325 -11.229 5.180 1.00 96.69 90 LEU A CA 1
ATOM 731 C C . LEU A 1 90 ? -3.048 -11.809 6.405 1.00 96.69 90 LEU A C 1
ATOM 733 O O . LEU A 1 90 ? -4.039 -11.225 6.861 1.00 96.69 90 LEU A O 1
ATOM 737 N N . GLU A 1 91 ? -2.513 -12.863 7.028 1.00 96.56 91 GLU A N 1
ATOM 738 C CA . GLU A 1 91 ? -3.055 -13.395 8.287 1.00 96.56 91 GLU A CA 1
ATOM 739 C C . GLU A 1 91 ? -3.028 -12.375 9.435 1.00 96.56 91 GLU A C 1
ATOM 741 O O . GLU A 1 91 ? -3.805 -12.458 10.396 1.00 96.56 91 GLU A O 1
ATOM 746 N N . TRP A 1 92 ? -2.113 -11.398 9.392 1.00 96.75 92 TRP A N 1
ATOM 747 C CA . TRP A 1 92 ? -2.028 -10.368 10.426 1.00 96.75 92 TRP A CA 1
ATOM 748 C C . TRP A 1 92 ? -3.332 -9.577 10.547 1.00 96.75 92 TRP A C 1
ATOM 750 O O . TRP A 1 92 ? -3.724 -9.248 11.679 1.00 96.75 92 TRP A O 1
ATOM 760 N N . ALA A 1 93 ? -3.994 -9.299 9.417 1.00 96.00 93 ALA A N 1
ATOM 761 C CA . ALA A 1 93 ? -5.265 -8.582 9.365 1.00 96.00 93 ALA A CA 1
ATOM 762 C C . ALA A 1 93 ? -6.431 -9.427 9.900 1.00 96.00 93 ALA A C 1
ATOM 764 O O . ALA A 1 93 ? -7.309 -8.902 10.578 1.00 96.00 93 ALA A O 1
ATOM 765 N N . GLU A 1 94 ? -6.406 -10.741 9.689 1.00 94.69 94 GLU A N 1
ATOM 766 C CA . GLU A 1 94 ? -7.471 -11.655 10.130 1.00 94.69 94 GLU A CA 1
ATOM 767 C C . GLU A 1 94 ? -7.456 -11.890 11.643 1.00 94.69 94 GLU A C 1
ATOM 769 O O . GLU A 1 94 ? -8.494 -12.084 12.273 1.00 94.69 94 GLU A O 1
ATOM 774 N N . LYS A 1 95 ? -6.280 -11.773 12.270 1.00 96.06 95 LYS A N 1
ATOM 775 C CA . LYS A 1 95 ? -6.116 -11.957 13.721 1.00 96.06 95 LYS A CA 1
ATOM 776 C C . LYS A 1 95 ? -6.913 -10.950 14.561 1.00 96.06 95 LYS A C 1
ATOM 778 O O . LYS A 1 95 ? -7.161 -11.231 15.735 1.00 96.06 95 LYS A O 1
ATOM 783 N N . ARG A 1 96 ? -7.255 -9.758 14.039 1.00 96.56 96 ARG A N 1
ATOM 784 C CA . ARG A 1 96 ? -8.085 -8.759 14.752 1.00 96.56 96 ARG A CA 1
ATOM 785 C C . ARG A 1 96 ? -8.884 -7.868 13.788 1.00 96.56 96 ARG A C 1
ATOM 787 O O . ARG A 1 96 ? -8.278 -7.284 12.899 1.00 96.56 96 ARG A O 1
ATOM 794 N N . PRO A 1 97 ? -10.165 -7.569 14.075 1.00 95.12 97 PRO A N 1
ATOM 795 C CA . PRO A 1 97 ? -11.034 -6.785 13.183 1.00 95.12 97 PRO A CA 1
ATOM 796 C C . PRO A 1 97 ? -10.645 -5.302 13.044 1.00 95.12 97 PRO A C 1
ATOM 798 O O . PRO A 1 97 ? -11.191 -4.579 12.216 1.00 95.12 97 PRO A O 1
ATOM 801 N N . ASN A 1 98 ? -9.730 -4.798 13.879 1.00 97.50 98 ASN A N 1
ATOM 802 C CA . ASN A 1 98 ? -9.220 -3.429 13.789 1.00 97.50 98 ASN A CA 1
ATOM 803 C C . ASN A 1 98 ? -7.899 -3.325 13.014 1.00 97.50 98 ASN A C 1
ATOM 805 O O . ASN A 1 98 ? -7.225 -2.300 13.112 1.00 97.50 98 ASN A O 1
ATOM 809 N N . ARG A 1 99 ? -7.489 -4.374 12.302 1.00 98.31 99 ARG A N 1
ATOM 810 C CA . ARG A 1 99 ? -6.273 -4.392 11.489 1.00 98.31 99 ARG A CA 1
ATOM 811 C C . ARG A 1 99 ? -6.649 -4.381 10.021 1.00 98.31 99 ARG A C 1
ATOM 813 O O . ARG A 1 99 ? -7.552 -5.100 9.629 1.00 98.31 99 ARG A O 1
ATOM 820 N N . ILE A 1 100 ? -5.966 -3.559 9.237 1.00 98.06 100 ILE A N 1
ATOM 821 C CA . ILE A 1 100 ? -6.163 -3.473 7.790 1.00 98.06 100 ILE A CA 1
ATOM 822 C C . ILE A 1 100 ? -4.801 -3.514 7.113 1.00 98.06 100 ILE A C 1
ATOM 824 O O . ILE A 1 100 ? -3.863 -2.844 7.558 1.00 98.06 100 ILE A O 1
ATOM 828 N N . ILE A 1 101 ? -4.710 -4.279 6.033 1.00 98.31 101 ILE A N 1
ATOM 829 C CA . ILE A 1 101 ? -3.559 -4.281 5.136 1.00 98.31 101 ILE A CA 1
ATOM 830 C C . ILE A 1 101 ? -3.915 -3.506 3.876 1.00 98.31 101 ILE A C 1
ATOM 832 O O . ILE A 1 101 ? -5.002 -3.656 3.325 1.00 98.31 101 ILE A O 1
ATOM 836 N N . ILE A 1 102 ? -2.985 -2.675 3.424 1.00 98.06 102 ILE A N 1
ATOM 837 C CA . ILE A 1 102 ? -3.054 -2.009 2.129 1.00 98.06 102 ILE A CA 1
ATOM 838 C C . ILE A 1 102 ? -1.859 -2.494 1.316 1.00 98.06 102 ILE A C 1
ATOM 840 O O . ILE A 1 102 ? -0.721 -2.174 1.660 1.00 98.06 102 ILE A O 1
ATOM 844 N N . VAL A 1 103 ? -2.096 -3.254 0.250 1.00 97.38 103 VAL A N 1
ATOM 845 C CA . VAL A 1 103 ? -1.032 -3.640 -0.685 1.00 97.38 103 VAL A CA 1
ATOM 846 C C . VAL A 1 103 ? -0.882 -2.515 -1.700 1.00 97.38 103 VAL A C 1
ATOM 848 O O . VAL A 1 103 ? -1.753 -2.300 -2.548 1.00 97.38 103 VAL A O 1
ATOM 851 N N . CYS A 1 104 ? 0.197 -1.748 -1.575 1.00 95.44 104 CYS A N 1
ATOM 852 C CA . CYS A 1 104 ? 0.345 -0.477 -2.277 1.00 95.44 104 CYS A CA 1
ATOM 853 C C . CYS A 1 104 ? 1.463 -0.460 -3.311 1.00 95.44 104 CYS A C 1
ATOM 855 O O . CYS A 1 104 ? 1.459 0.429 -4.152 1.00 95.44 104 CYS A O 1
ATOM 857 N N . SER A 1 105 ? 2.392 -1.412 -3.308 1.00 93.25 105 SER A N 1
ATOM 858 C CA . SER A 1 105 ? 3.478 -1.444 -4.291 1.00 93.25 105 SER A CA 1
ATOM 859 C C . SER A 1 105 ? 3.718 -2.870 -4.755 1.00 93.25 105 SER A C 1
ATOM 861 O O . SER A 1 105 ? 3.979 -3.752 -3.944 1.00 93.25 105 SER A O 1
ATOM 863 N N . VAL A 1 106 ? 3.583 -3.118 -6.055 1.00 91.94 106 VAL A N 1
ATOM 864 C CA . VAL A 1 106 ? 3.745 -4.452 -6.641 1.00 91.94 106 VAL A CA 1
ATOM 865 C C . VAL A 1 106 ? 4.503 -4.299 -7.956 1.00 91.94 106 VAL A C 1
ATOM 867 O O . VAL A 1 106 ? 4.094 -3.491 -8.793 1.00 91.94 106 VAL A O 1
ATOM 870 N N . PRO A 1 107 ? 5.612 -5.026 -8.170 1.00 89.31 107 PRO A N 1
ATOM 871 C CA . PRO A 1 107 ? 6.306 -4.994 -9.446 1.00 89.31 107 PRO A CA 1
ATOM 872 C C . PRO A 1 107 ? 5.432 -5.639 -10.528 1.00 89.31 107 PRO A C 1
ATOM 874 O O . PRO A 1 107 ? 4.775 -6.654 -10.299 1.00 89.31 107 PRO A O 1
ATOM 877 N N . SER A 1 108 ? 5.474 -5.099 -11.745 1.00 86.44 108 SER A N 1
ATOM 878 C CA . SER A 1 108 ? 4.759 -5.688 -12.885 1.00 86.44 108 SER A CA 1
ATOM 879 C C . SER A 1 108 ? 5.323 -7.046 -13.318 1.00 86.44 108 SER A C 1
ATOM 881 O O . SER A 1 108 ? 4.667 -7.781 -14.053 1.00 86.44 108 SER A O 1
ATOM 883 N N . GLN A 1 109 ? 6.545 -7.376 -12.887 1.00 85.12 109 GLN A N 1
ATOM 884 C CA . GLN A 1 109 ? 7.231 -8.615 -13.228 1.00 85.12 109 GLN A CA 1
ATOM 885 C C . GLN A 1 109 ? 8.253 -9.010 -12.150 1.00 85.12 109 GLN A C 1
ATOM 887 O O . GLN A 1 109 ? 8.991 -8.163 -11.639 1.00 85.12 109 GLN A O 1
ATOM 892 N N . ILE A 1 110 ? 8.357 -10.311 -11.864 1.00 85.31 110 ILE A N 1
ATOM 893 C CA . ILE A 1 110 ? 9.424 -10.908 -11.043 1.00 85.31 110 ILE A CA 1
ATOM 894 C C . ILE A 1 110 ? 10.077 -12.031 -11.851 1.00 85.31 110 ILE A C 1
ATOM 896 O O . ILE A 1 110 ? 9.419 -12.976 -12.277 1.00 85.31 110 ILE A O 1
ATOM 900 N N . GLY A 1 111 ? 11.384 -11.927 -12.106 1.00 85.62 111 GLY A N 1
ATOM 901 C CA . GLY A 1 111 ? 12.075 -12.877 -12.981 1.00 85.62 111 GLY A CA 1
ATOM 902 C C . GLY A 1 111 ? 11.457 -12.881 -14.383 1.00 85.62 111 GLY A C 1
ATOM 903 O O . GLY A 1 111 ? 11.488 -11.857 -15.061 1.00 85.62 111 GLY A O 1
ATOM 904 N N . ASN A 1 112 ? 10.884 -14.012 -14.801 1.00 87.06 112 ASN A N 1
ATOM 905 C CA . ASN A 1 112 ? 10.158 -14.155 -16.072 1.00 87.06 112 ASN A CA 1
ATOM 906 C C . ASN A 1 112 ? 8.628 -14.081 -15.915 1.00 87.06 112 ASN A C 1
ATOM 908 O O . ASN A 1 112 ? 7.913 -14.130 -16.917 1.00 87.06 112 ASN A O 1
ATOM 912 N N . ASP A 1 113 ? 8.123 -13.973 -14.685 1.00 88.00 113 ASP A N 1
ATOM 913 C CA . ASP A 1 113 ? 6.692 -13.968 -14.400 1.00 88.00 113 ASP A CA 1
ATOM 914 C C . ASP A 1 113 ? 6.112 -12.555 -14.511 1.00 88.00 113 ASP A C 1
ATOM 916 O O . ASP A 1 113 ? 6.433 -11.672 -13.716 1.00 88.00 113 ASP A O 1
ATOM 920 N N . LYS A 1 114 ? 5.243 -12.353 -15.507 1.00 90.12 114 LYS A N 1
ATOM 921 C CA . LYS A 1 114 ? 4.525 -11.095 -15.792 1.00 90.12 114 LYS A CA 1
ATOM 922 C C . LYS A 1 114 ? 3.112 -11.059 -15.206 1.00 90.12 114 LYS A C 1
ATOM 924 O O . LYS A 1 114 ? 2.337 -10.160 -15.517 1.00 90.12 114 LYS A O 1
ATOM 929 N N . THR A 1 115 ? 2.745 -12.071 -14.427 1.00 92.88 115 THR A N 1
ATOM 930 C CA . THR A 1 115 ? 1.399 -12.240 -13.868 1.00 92.88 115 THR A CA 1
ATOM 931 C C . THR A 1 115 ? 1.323 -11.870 -12.388 1.00 92.88 115 THR A C 1
ATOM 933 O O . THR A 1 115 ? 0.247 -11.943 -11.808 1.00 92.88 115 THR A O 1
ATOM 936 N N . ILE A 1 116 ? 2.425 -11.393 -11.797 1.00 91.31 116 ILE A N 1
ATOM 937 C CA . ILE A 1 116 ? 2.559 -11.077 -10.365 1.00 91.31 116 ILE A CA 1
ATOM 938 C C . ILE A 1 116 ? 1.448 -10.166 -9.843 1.00 91.31 116 ILE A C 1
ATOM 940 O O . ILE A 1 116 ? 0.852 -10.466 -8.816 1.00 91.31 116 ILE A O 1
ATOM 944 N N . MET A 1 117 ? 1.113 -9.086 -10.554 1.00 92.25 117 MET A N 1
ATOM 945 C CA . MET A 1 117 ? 0.044 -8.179 -10.114 1.00 92.25 117 MET A CA 1
ATOM 946 C C . MET A 1 117 ? -1.308 -8.892 -10.013 1.00 92.25 117 MET A C 1
ATOM 948 O O . MET A 1 117 ? -2.010 -8.733 -9.021 1.00 92.25 117 MET A O 1
ATOM 952 N N . ARG A 1 118 ? -1.629 -9.746 -10.992 1.00 94.44 118 ARG A N 1
ATOM 953 C CA . ARG A 1 118 ? -2.847 -10.562 -10.984 1.00 94.44 118 ARG A CA 1
ATOM 954 C C . ARG A 1 118 ? -2.821 -11.613 -9.874 1.00 94.44 118 ARG A C 1
ATOM 956 O O . ARG A 1 118 ? -3.827 -11.809 -9.210 1.00 94.44 118 ARG A O 1
ATOM 963 N N . GLN A 1 119 ? -1.678 -12.253 -9.638 1.00 95.56 119 GLN A N 1
ATOM 964 C CA . GLN A 1 119 ? -1.531 -13.207 -8.535 1.00 95.56 119 GLN A CA 1
ATOM 965 C C . GLN A 1 119 ? -1.763 -12.527 -7.176 1.00 95.56 119 GLN A C 1
ATOM 967 O O . GLN A 1 119 ? -2.454 -13.084 -6.330 1.00 95.56 119 GLN A O 1
ATOM 972 N N . VAL A 1 120 ? -1.271 -11.295 -6.981 1.00 95.62 120 VAL A N 1
ATOM 973 C CA . VAL A 1 120 ? -1.560 -10.499 -5.774 1.00 95.62 120 VAL A CA 1
ATOM 974 C C . VAL A 1 120 ? -3.058 -10.207 -5.639 1.00 95.62 120 VAL A C 1
ATOM 976 O O . VAL A 1 120 ? -3.599 -10.333 -4.539 1.00 95.62 120 VAL A O 1
ATOM 979 N N . GLU A 1 121 ? -3.740 -9.835 -6.729 1.00 95.56 121 GLU A N 1
ATOM 980 C CA . GLU A 1 121 ? -5.198 -9.639 -6.721 1.00 95.56 121 GLU A CA 1
ATOM 981 C C . GLU A 1 121 ? -5.942 -10.912 -6.307 1.00 95.56 121 GLU A C 1
ATOM 983 O O . GLU A 1 121 ? -6.817 -10.847 -5.441 1.00 95.56 121 GLU A O 1
ATOM 988 N N . ASP A 1 122 ? -5.562 -12.055 -6.883 1.00 96.81 122 ASP A N 1
ATOM 989 C CA . ASP A 1 122 ? -6.170 -13.359 -6.613 1.00 96.81 122 ASP A CA 1
ATOM 990 C C . ASP A 1 122 ? -5.953 -13.781 -5.142 1.00 96.81 122 ASP A C 1
ATOM 992 O O . ASP A 1 122 ? -6.903 -14.176 -4.466 1.00 96.81 122 ASP A O 1
ATOM 996 N N . ILE A 1 123 ? -4.740 -13.612 -4.598 1.00 96.62 123 ILE A N 1
ATOM 997 C CA . ILE A 1 123 ? -4.398 -13.922 -3.191 1.00 96.62 123 ILE A CA 1
ATOM 998 C C . ILE A 1 123 ? -5.184 -13.048 -2.197 1.00 96.62 123 ILE A C 1
ATOM 1000 O O . ILE A 1 123 ? -5.580 -13.490 -1.109 1.00 96.62 123 ILE A O 1
ATOM 1004 N N . CYS A 1 124 ? -5.407 -11.782 -2.554 1.00 96.38 124 CYS A N 1
ATOM 1005 C CA . CYS A 1 124 ? -6.131 -10.831 -1.713 1.00 96.38 124 CYS A CA 1
ATOM 1006 C C . CYS A 1 124 ? -7.655 -10.928 -1.881 1.00 96.38 124 CYS A C 1
ATOM 1008 O O . CYS A 1 124 ? -8.406 -10.331 -1.100 1.00 96.38 124 CYS A O 1
ATOM 1010 N N . GLN A 1 125 ? -8.136 -11.662 -2.888 1.00 95.81 125 GLN A N 1
ATOM 1011 C CA . GLN A 1 125 ? -9.550 -11.735 -3.216 1.00 95.81 125 GLN A CA 1
ATOM 1012 C C . GLN A 1 125 ? -10.369 -12.299 -2.047 1.00 95.81 125 GLN A C 1
ATOM 1014 O O . GLN A 1 125 ? -10.069 -13.335 -1.465 1.00 95.81 125 GLN A O 1
ATOM 1019 N N . GLY A 1 126 ? -11.465 -11.613 -1.713 1.00 93.38 126 GLY A N 1
ATOM 1020 C CA . GLY A 1 126 ? -12.406 -12.058 -0.680 1.00 93.38 126 GLY A CA 1
ATOM 1021 C C . GLY A 1 126 ? -12.015 -11.695 0.754 1.00 93.38 126 GLY A C 1
ATOM 1022 O O . GLY A 1 126 ? -12.867 -11.800 1.637 1.00 93.38 126 GLY A O 1
ATOM 1023 N N . ARG A 1 127 ? -10.802 -11.186 0.995 1.00 95.25 127 ARG A N 1
ATOM 1024 C CA . ARG A 1 127 ? -10.365 -10.758 2.331 1.00 95.25 127 ARG A CA 1
ATOM 1025 C C . ARG A 1 127 ? -10.974 -9.400 2.687 1.00 95.25 127 ARG A C 1
ATOM 1027 O O . ARG A 1 127 ? -10.816 -8.419 1.969 1.00 95.25 127 ARG A O 1
ATOM 1034 N N . GLU A 1 128 ? -11.720 -9.329 3.791 1.00 94.12 128 GLU A N 1
ATOM 1035 C CA . GLU A 1 128 ? -12.480 -8.121 4.162 1.00 94.12 128 GLU A CA 1
ATOM 1036 C C . GLU A 1 128 ? -11.591 -6.944 4.585 1.00 94.12 128 GLU A C 1
ATOM 1038 O O . GLU A 1 128 ? -11.953 -5.785 4.386 1.00 94.12 128 GLU A O 1
ATOM 1043 N N . HIS A 1 129 ? -10.429 -7.243 5.157 1.00 96.31 129 HIS A N 1
ATOM 1044 C CA . HIS A 1 129 ? -9.530 -6.265 5.765 1.00 96.31 129 HIS A CA 1
ATOM 1045 C C . HIS A 1 129 ? -8.289 -5.977 4.911 1.00 96.31 129 HIS A C 1
ATOM 1047 O O . HIS A 1 129 ? -7.253 -5.565 5.438 1.00 96.31 129 HIS A O 1
ATOM 1053 N N . VAL A 1 130 ? -8.389 -6.203 3.602 1.00 97.25 130 VAL A N 1
ATOM 1054 C CA . VAL A 1 130 ? -7.304 -5.999 2.641 1.00 97.25 130 VAL A CA 1
ATOM 1055 C C . VAL A 1 130 ? -7.786 -5.065 1.538 1.00 97.25 130 VAL A C 1
ATOM 1057 O O . VAL A 1 130 ? -8.852 -5.272 0.964 1.00 97.25 130 VAL A O 1
ATOM 1060 N N . GLU A 1 131 ? -6.999 -4.034 1.251 1.00 96.88 131 GLU A N 1
ATOM 1061 C CA . GLU A 1 131 ? -7.247 -3.059 0.187 1.00 96.88 131 GLU A CA 1
ATOM 1062 C C . GLU A 1 131 ? -6.057 -3.056 -0.783 1.00 96.88 131 GLU A C 1
ATOM 1064 O O . GLU A 1 131 ? -4.904 -3.163 -0.360 1.00 96.88 131 GLU A O 1
ATOM 1069 N N . LEU A 1 132 ? -6.320 -2.912 -2.083 1.00 96.38 132 LEU A N 1
ATOM 1070 C CA . LEU A 1 132 ? -5.287 -2.862 -3.122 1.00 96.38 132 LEU A CA 1
ATOM 1071 C C . LEU A 1 132 ? -5.217 -1.451 -3.707 1.00 96.38 132 LEU A C 1
ATOM 1073 O O . LEU A 1 132 ? -6.228 -0.911 -4.158 1.00 96.38 132 LEU A O 1
ATOM 1077 N N . THR A 1 133 ? -4.032 -0.842 -3.692 1.00 95.00 133 THR A N 1
ATOM 1078 C CA . THR A 1 133 ? -3.826 0.542 -4.162 1.00 95.00 133 THR A CA 1
ATOM 1079 C C . THR A 1 133 ? -2.637 0.707 -5.103 1.00 95.00 133 THR A C 1
ATOM 1081 O O . THR A 1 133 ? -2.363 1.832 -5.527 1.00 95.00 133 THR A O 1
ATOM 1084 N N . PHE A 1 134 ? -1.931 -0.374 -5.439 1.00 89.62 134 PHE A N 1
ATOM 1085 C CA . PHE A 1 134 ? -0.812 -0.334 -6.379 1.00 89.62 134 PHE A CA 1
ATOM 1086 C C . PHE A 1 134 ? -1.243 0.125 -7.780 1.00 89.62 134 PHE A C 1
ATOM 1088 O O . PHE A 1 134 ? -2.395 -0.019 -8.196 1.00 89.62 134 PHE A O 1
ATOM 1095 N N . SER A 1 135 ? -0.304 0.721 -8.512 1.00 79.00 135 SER A N 1
ATOM 1096 C CA . SER A 1 135 ? -0.560 1.267 -9.843 1.00 79.00 135 SER A CA 1
ATOM 1097 C C . SER A 1 135 ? -0.287 0.231 -10.942 1.00 79.00 135 SER A C 1
ATOM 1099 O O . SER A 1 135 ? 0.785 -0.358 -10.998 1.00 79.00 135 SER A O 1
ATOM 1101 N N . GLU A 1 136 ? -1.254 0.011 -11.842 1.00 74.50 136 GLU A N 1
ATOM 1102 C CA . GLU A 1 136 ? -1.096 -0.843 -13.031 1.00 74.50 136 GLU A CA 1
ATOM 1103 C C . GLU A 1 136 ? -0.962 0.005 -14.304 1.00 74.50 136 GLU A C 1
ATOM 1105 O O . GLU A 1 136 ? -1.596 1.062 -14.442 1.00 74.50 136 GLU A O 1
ATOM 1110 N N . ALA A 1 137 ? -0.165 -0.479 -15.264 1.00 55.84 137 ALA A N 1
ATOM 1111 C CA . ALA A 1 137 ? -0.060 0.058 -16.620 1.00 55.84 137 ALA A CA 1
ATOM 1112 C C . ALA A 1 137 ? -1.381 -0.143 -17.397 1.00 55.84 137 ALA A C 1
ATOM 1114 O O . ALA A 1 137 ? -1.505 -0.999 -18.261 1.00 55.84 137 ALA A O 1
ATOM 1115 N N . GLY A 1 138 ? -2.391 0.654 -17.052 1.00 44.66 138 GLY A N 1
ATOM 1116 C CA . GLY A 1 138 ? -3.749 0.600 -17.604 1.00 44.66 138 GLY A CA 1
ATOM 1117 C C . GLY A 1 138 ? -4.726 1.469 -16.809 1.00 44.66 138 GLY A C 1
ATOM 1118 O O . GLY A 1 138 ? -5.570 2.162 -17.385 1.00 44.66 138 GLY A O 1
ATOM 1119 N N . ASN A 1 139 ? -4.519 1.567 -15.492 1.00 48.88 139 ASN A N 1
ATOM 1120 C CA . ASN A 1 139 ? -5.305 2.444 -14.618 1.00 48.88 139 ASN A CA 1
ATOM 1121 C C . ASN A 1 139 ? -5.081 3.937 -14.933 1.00 48.88 139 ASN A C 1
ATOM 1123 O O . ASN A 1 139 ? -6.006 4.746 -14.877 1.00 48.88 139 ASN A O 1
ATOM 1127 N N . ALA A 1 140 ? -3.866 4.317 -15.348 1.00 42.31 140 ALA A N 1
ATOM 1128 C CA . ALA A 1 140 ? -3.554 5.694 -15.739 1.00 42.31 140 ALA A CA 1
ATOM 1129 C C . ALA A 1 140 ? -4.174 6.113 -17.090 1.00 42.31 140 ALA A C 1
ATOM 1131 O O . ALA A 1 140 ? -4.493 7.291 -17.265 1.00 42.31 140 ALA A O 1
ATOM 1132 N N . ALA A 1 141 ? -4.349 5.167 -18.024 1.00 33.62 141 ALA A N 1
ATOM 1133 C CA . ALA A 1 141 ? -4.953 5.402 -19.339 1.00 33.62 141 ALA A CA 1
ATOM 1134 C C . ALA A 1 141 ? -6.488 5.414 -19.278 1.00 33.62 141 ALA A C 1
ATOM 1136 O O . ALA A 1 141 ? -7.120 6.219 -19.959 1.00 33.62 141 ALA A O 1
ATOM 1137 N N . SER A 1 142 ? -7.084 4.598 -18.403 1.00 36.84 142 SER A N 1
ATOM 1138 C CA . SER A 1 142 ? -8.540 4.555 -18.209 1.00 36.84 142 SER A CA 1
ATOM 1139 C C . SER A 1 142 ? -9.092 5.903 -17.718 1.00 36.84 142 SER A C 1
ATOM 1141 O O . SER A 1 142 ? -10.107 6.372 -18.223 1.00 36.84 142 SER A O 1
ATOM 1143 N N . MET A 1 143 ? -8.350 6.621 -16.862 1.00 41.16 143 MET A N 1
ATOM 1144 C CA . MET A 1 143 ? -8.717 7.989 -16.461 1.00 41.16 143 MET A CA 1
ATOM 1145 C C . MET A 1 143 ? -8.454 9.062 -17.537 1.00 41.16 143 MET A C 1
ATOM 1147 O O . MET A 1 143 ? -9.092 10.114 -17.517 1.00 41.16 143 MET A O 1
ATOM 1151 N N . LEU A 1 144 ? -7.521 8.843 -18.476 1.00 40.94 144 LEU A N 1
ATOM 1152 C CA . LEU A 1 144 ? -7.308 9.758 -19.613 1.00 40.94 144 LEU A CA 1
ATOM 1153 C C . LEU A 1 144 ? -8.442 9.643 -20.644 1.00 40.94 144 LEU A C 1
ATOM 1155 O O . LEU A 1 144 ? -8.840 10.650 -21.218 1.00 40.94 144 LEU A O 1
ATOM 1159 N N . PHE A 1 145 ? -9.010 8.448 -20.825 1.00 37.38 145 PHE A N 1
ATOM 1160 C CA . PHE A 1 145 ? -10.193 8.253 -21.668 1.00 37.38 145 PHE A CA 1
ATOM 1161 C C . PHE A 1 145 ? -11.489 8.762 -21.013 1.00 37.38 145 PHE A C 1
ATOM 1163 O O . PHE A 1 145 ? -12.322 9.351 -21.703 1.00 37.38 145 PHE A O 1
ATOM 1170 N N . GLU A 1 146 ? -11.640 8.632 -19.690 1.00 37.59 146 GLU A N 1
ATOM 1171 C CA . GLU A 1 146 ? -12.782 9.226 -18.968 1.00 37.59 146 GLU A CA 1
ATOM 1172 C C . GLU A 1 146 ? -12.735 10.761 -18.914 1.00 37.59 146 GLU A C 1
ATOM 1174 O O . GLU A 1 146 ? -13.779 11.399 -18.853 1.00 37.59 146 GLU A O 1
ATOM 1179 N N . SER A 1 147 ? -11.551 11.378 -18.984 1.00 40.62 147 SER A N 1
ATOM 1180 C CA . SER A 1 147 ? -11.416 12.845 -19.000 1.00 40.62 147 SER A CA 1
ATOM 1181 C C . SER A 1 147 ? -11.410 13.472 -20.402 1.00 40.62 147 SER A C 1
ATOM 1183 O O . SER A 1 147 ? -11.502 14.693 -20.508 1.00 40.62 147 SER A O 1
ATOM 1185 N N . MET A 1 148 ? -11.348 12.672 -21.476 1.00 37.03 148 MET A N 1
ATOM 1186 C CA . MET A 1 148 ? -11.379 13.155 -22.872 1.00 37.03 148 MET A CA 1
ATOM 1187 C C . MET A 1 148 ? -12.650 12.779 -23.654 1.00 37.03 148 MET A C 1
ATOM 1189 O O . MET A 1 148 ? -12.769 13.117 -24.830 1.00 37.03 148 MET A O 1
ATOM 1193 N N . SER A 1 149 ? -13.634 12.142 -23.016 1.00 38.91 149 SER A N 1
ATOM 1194 C CA . SER A 1 149 ? -14.986 11.960 -23.562 1.00 38.91 149 SER A CA 1
ATOM 1195 C C . SER A 1 149 ? -15.966 12.564 -22.543 1.00 38.91 149 SER A C 1
ATOM 1197 O O . SER A 1 149 ? -15.955 12.177 -21.389 1.00 38.91 149 SER A O 1
ATOM 1199 N N . ILE A 1 150 ? -16.792 13.581 -22.796 1.00 40.34 150 ILE A N 1
ATOM 1200 C CA . ILE A 1 150 ? -17.471 14.062 -23.999 1.00 40.34 150 ILE A CA 1
ATOM 1201 C C . ILE A 1 150 ? -17.695 15.576 -23.815 1.00 40.34 150 ILE A C 1
ATOM 1203 O O . ILE A 1 150 ? -18.388 15.978 -22.882 1.00 40.34 150 ILE A O 1
ATOM 1207 N N . THR A 1 151 ? -17.180 16.434 -24.702 1.00 36.53 151 THR A N 1
ATOM 1208 C CA . THR A 1 151 ? -17.846 17.717 -25.025 1.00 36.53 151 THR A CA 1
ATOM 1209 C C . THR A 1 151 ? -17.334 18.306 -26.342 1.00 36.53 151 THR A C 1
ATOM 1211 O O . THR A 1 151 ? -16.360 19.048 -26.369 1.00 36.53 151 THR A O 1
ATOM 1214 N N . ALA A 1 152 ? -18.007 17.962 -27.443 1.00 36.12 152 ALA A N 1
ATOM 1215 C CA . ALA A 1 152 ? -18.363 18.839 -28.574 1.00 36.12 152 ALA A CA 1
ATOM 1216 C C . ALA A 1 152 ? -19.108 17.994 -29.639 1.00 36.12 152 ALA A C 1
ATOM 1218 O O . ALA A 1 152 ? -18.763 16.820 -29.771 1.00 36.12 152 ALA A O 1
ATOM 1219 N N . PRO A 1 153 ? -20.082 18.529 -30.414 1.00 43.00 153 PRO A N 1
ATOM 1220 C CA . PRO A 1 153 ? -20.263 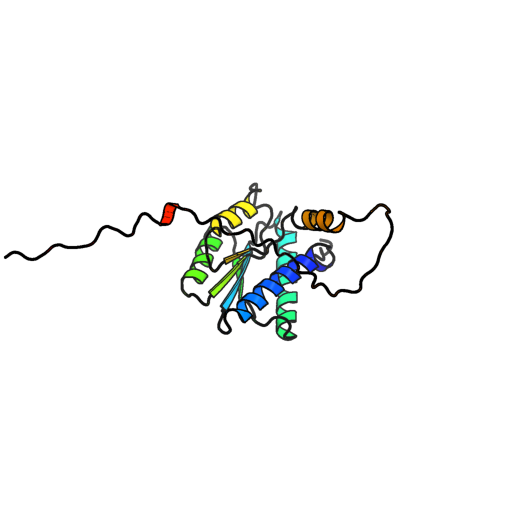19.948 -30.728 1.00 43.00 153 PRO A CA 1
ATOM 1221 C C . PRO A 1 153 ? -21.701 20.503 -30.570 1.00 43.00 153 PRO A C 1
ATOM 1223 O O . PRO A 1 153 ? -22.696 19.812 -30.737 1.00 43.00 153 PRO A O 1
ATOM 1226 N N . GLY A 1 154 ? -21.766 21.808 -30.291 1.00 48.78 154 GLY A N 1
ATOM 1227 C CA . GLY A 1 154 ? -22.796 22.774 -30.706 1.00 48.78 154 GLY A CA 1
ATOM 1228 C C . GLY A 1 154 ? -24.267 22.354 -30.859 1.00 48.78 154 GLY A C 1
ATOM 1229 O O . GLY A 1 154 ? -24.695 21.933 -31.926 1.00 48.78 154 GLY A O 1
ATOM 1230 N N . SER A 1 155 ? -25.069 22.678 -29.845 1.00 35.22 155 SER A N 1
ATOM 1231 C CA . SER A 1 155 ? -26.459 23.164 -29.946 1.00 35.22 155 SER A CA 1
ATOM 1232 C C . SER A 1 155 ? -26.818 23.643 -28.532 1.00 35.22 155 SER A C 1
ATOM 1234 O O . SER A 1 155 ? -26.707 22.877 -27.588 1.00 35.22 155 SER A O 1
ATOM 1236 N N . GLY A 1 156 ? -27.002 24.928 -28.241 1.00 41.34 156 GLY A N 1
ATOM 1237 C CA . GLY A 1 156 ? -28.149 25.703 -28.688 1.00 41.34 156 GLY A CA 1
ATOM 1238 C C . GLY A 1 156 ? -29.197 25.771 -27.567 1.00 41.34 156 GLY A C 1
ATOM 1239 O O . GLY A 1 156 ? -30.137 24.991 -27.572 1.00 41.34 156 GLY A O 1
ATOM 1240 N N . GLY A 1 157 ? -29.048 26.734 -26.646 1.00 35.34 157 GLY A N 1
ATOM 1241 C CA . GLY A 1 157 ? -30.169 27.330 -25.903 1.00 35.34 157 GLY A CA 1
ATOM 1242 C C . GLY A 1 157 ? -30.479 26.832 -24.481 1.00 35.34 157 GLY A C 1
ATOM 1243 O O . GLY A 1 157 ? -30.554 25.641 -24.215 1.00 35.34 157 GLY A O 1
ATOM 1244 N N . GLY A 1 158 ? -30.790 27.799 -23.606 1.00 32.88 158 GLY A N 1
ATOM 1245 C CA . GLY A 1 158 ? -31.734 27.631 -22.492 1.00 32.88 158 GLY A CA 1
ATOM 1246 C C . GLY A 1 158 ? -31.112 27.365 -21.123 1.00 32.88 158 GLY A C 1
ATOM 1247 O O . GLY A 1 158 ? -30.570 26.299 -20.87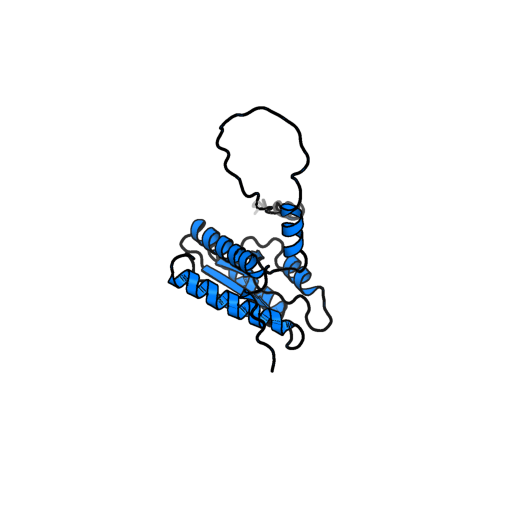4 1.00 32.88 158 GLY A O 1
ATOM 1248 N N . GLY A 1 159 ? -31.203 28.344 -20.220 1.00 38.88 159 GLY A N 1
ATOM 1249 C CA . GLY A 1 159 ? -30.571 28.299 -18.903 1.00 38.88 159 GLY A CA 1
ATOM 1250 C C . GLY A 1 159 ? -31.353 27.596 -17.790 1.00 38.88 159 GLY A C 1
ATOM 1251 O O . GLY A 1 159 ? -32.559 27.388 -17.876 1.00 38.88 159 GLY A O 1
ATOM 1252 N N . HIS A 1 160 ? -30.643 27.337 -16.692 1.00 35.56 160 HIS A N 1
ATOM 1253 C CA . HIS A 1 160 ? -31.137 27.430 -15.314 1.00 35.56 160 HIS A CA 1
ATOM 1254 C C . HIS A 1 160 ? -29.947 27.369 -14.335 1.00 35.56 160 HIS A C 1
ATOM 1256 O O . HIS A 1 160 ? -29.023 26.591 -14.576 1.00 35.56 160 HIS A O 1
ATOM 1262 N N . PRO A 1 161 ? -29.940 28.142 -13.231 1.00 52.28 161 PRO A N 1
ATOM 1263 C CA . PRO A 1 161 ? -28.962 27.997 -12.163 1.00 52.28 161 PRO A CA 1
ATOM 1264 C C . PRO A 1 161 ? -29.491 26.975 -11.149 1.00 52.28 161 PRO A C 1
ATOM 1266 O O . PRO A 1 161 ? -30.465 27.227 -10.444 1.00 52.28 161 PRO A O 1
ATOM 1269 N N . GLY A 1 162 ? -28.864 25.805 -11.083 1.00 35.84 162 GLY A N 1
ATOM 1270 C CA . GLY A 1 162 ? -29.214 24.764 -10.121 1.00 35.84 162 GLY A CA 1
ATOM 1271 C C . GLY A 1 162 ? -27.961 24.027 -9.688 1.00 35.84 162 GLY A C 1
ATOM 1272 O O . GLY A 1 162 ? -27.289 23.419 -10.515 1.00 35.84 162 GLY A O 1
ATOM 1273 N N . GLY A 1 163 ? -27.627 24.132 -8.402 1.00 44.12 163 GLY A N 1
ATOM 1274 C CA . GLY A 1 163 ? -26.504 23.430 -7.795 1.00 44.12 163 GLY A CA 1
ATOM 1275 C C . GLY A 1 163 ? -26.605 21.920 -7.998 1.00 44.12 163 GLY A C 1
ATOM 1276 O O . GLY A 1 163 ? -27.668 21.326 -7.834 1.00 44.12 163 GLY A O 1
ATOM 1277 N N . GLY A 1 164 ? -25.477 21.308 -8.344 1.00 30.70 164 GLY A N 1
ATOM 1278 C CA . GLY A 1 164 ? -25.338 19.867 -8.463 1.00 30.70 164 GLY A CA 1
ATOM 1279 C C . GLY A 1 164 ? -23.965 19.459 -7.958 1.00 30.70 164 GLY A C 1
ATOM 1280 O O . GLY A 1 164 ? -22.951 19.799 -8.560 1.00 30.70 164 GLY A O 1
ATOM 1281 N N . GLU A 1 165 ? -23.947 18.754 -6.828 1.00 39.38 165 GLU A N 1
ATOM 1282 C CA . GLU A 1 165 ? -22.795 18.003 -6.343 1.00 39.38 165 GLU A CA 1
ATOM 1283 C C . GLU A 1 165 ? -22.256 17.097 -7.458 1.00 39.38 165 GLU A C 1
ATOM 1285 O O . GLU A 1 165 ? -22.913 16.142 -7.878 1.00 39.38 165 GLU A O 1
ATOM 1290 N N . THR A 1 166 ? -21.024 17.335 -7.902 1.00 34.19 166 THR A N 1
ATOM 1291 C CA . THR A 1 166 ? -20.256 16.331 -8.639 1.00 34.19 166 THR A CA 1
ATOM 1292 C C . THR A 1 166 ? -19.878 15.211 -7.676 1.00 34.19 166 THR A C 1
ATOM 1294 O O . THR A 1 166 ? -18.850 15.258 -6.998 1.00 34.19 166 THR A O 1
ATOM 1297 N N . ARG A 1 167 ? -20.732 14.186 -7.600 1.00 33.72 167 ARG A N 1
ATOM 1298 C CA . ARG A 1 167 ? -20.372 12.884 -7.041 1.00 33.72 167 ARG A CA 1
ATOM 1299 C C . ARG A 1 167 ? -19.293 12.267 -7.925 1.00 33.72 167 ARG A C 1
ATOM 1301 O O . ARG A 1 167 ? -19.578 11.802 -9.023 1.00 33.72 167 ARG A O 1
ATOM 1308 N N . ALA A 1 168 ? -18.064 12.235 -7.421 1.00 30.88 168 ALA A N 1
ATOM 1309 C CA . ALA A 1 168 ? -17.057 11.309 -7.910 1.00 30.88 168 ALA A CA 1
ATOM 1310 C C . ALA A 1 168 ? -17.587 9.882 -7.698 1.00 30.88 168 ALA A C 1
ATOM 1312 O O . ALA A 1 168 ? -17.710 9.414 -6.563 1.00 30.88 168 ALA A O 1
ATOM 1313 N N . ALA A 1 169 ? -17.961 9.208 -8.783 1.00 29.05 169 ALA A N 1
ATOM 1314 C CA . ALA A 1 169 ? -18.286 7.793 -8.756 1.00 29.05 169 ALA A CA 1
ATOM 1315 C C . ALA A 1 169 ? -16.974 7.011 -8.640 1.00 29.05 169 ALA A C 1
ATOM 1317 O O . ALA A 1 169 ? -16.307 6.717 -9.625 1.00 29.05 169 ALA A O 1
ATOM 1318 N N . LEU A 1 170 ? -16.590 6.696 -7.405 1.00 32.66 170 LEU A N 1
ATOM 1319 C CA . LEU A 1 170 ? -15.646 5.622 -7.136 1.00 32.66 170 LEU A CA 1
ATOM 1320 C C . LEU A 1 170 ? -16.290 4.333 -7.665 1.00 32.66 170 LEU A C 1
ATOM 1322 O O . LEU A 1 170 ? -17.296 3.882 -7.110 1.00 32.66 170 LEU A O 1
ATOM 1326 N N . VAL A 1 171 ? -15.739 3.739 -8.725 1.00 31.92 171 VAL A N 1
ATOM 1327 C CA . VAL A 1 171 ? -16.090 2.369 -9.118 1.00 31.92 171 VAL A CA 1
ATOM 1328 C C . VAL A 1 171 ? -15.489 1.433 -8.072 1.00 31.92 171 VAL A C 1
ATOM 1330 O O . VAL A 1 171 ? -14.437 0.828 -8.252 1.00 31.92 171 VAL A O 1
ATOM 1333 N N . VAL A 1 172 ? -16.168 1.323 -6.932 1.00 34.91 172 VAL A N 1
ATOM 1334 C CA . VAL A 1 172 ? -16.049 0.153 -6.069 1.00 34.91 172 VAL A CA 1
ATOM 1335 C C . VAL A 1 172 ? -16.700 -0.970 -6.862 1.00 34.91 172 VAL A C 1
ATOM 1337 O O . VAL A 1 172 ? -17.926 -1.019 -6.972 1.00 34.91 172 VAL A O 1
ATOM 1340 N N . ARG A 1 173 ? -15.896 -1.849 -7.471 1.00 35.34 173 ARG A N 1
ATOM 1341 C CA . ARG A 1 173 ? -16.419 -3.104 -8.022 1.00 35.34 173 ARG A CA 1
ATOM 1342 C C . ARG A 1 173 ? -17.175 -3.806 -6.896 1.00 35.34 173 ARG A C 1
ATOM 1344 O O . ARG A 1 173 ? -16.585 -4.218 -5.900 1.00 35.34 173 ARG A O 1
ATOM 1351 N N . ALA A 1 174 ? -18.497 -3.881 -7.034 1.00 34.31 174 ALA A N 1
ATOM 1352 C CA . ALA A 1 174 ? -19.350 -4.575 -6.089 1.00 34.31 174 ALA A CA 1
ATOM 1353 C C . ALA A 1 174 ? -18.880 -6.031 -5.979 1.00 34.31 174 ALA A C 1
ATOM 1355 O O . ALA A 1 174 ? -18.743 -6.727 -6.988 1.00 34.31 174 ALA A O 1
ATOM 1356 N N . LYS A 1 175 ? -18.619 -6.472 -4.742 1.00 41.09 175 LYS A N 1
ATOM 1357 C CA . LYS A 1 175 ? -18.310 -7.861 -4.400 1.00 41.09 175 LYS A CA 1
ATOM 1358 C C . LYS A 1 175 ? -19.399 -8.758 -4.993 1.00 41.09 175 LYS A C 1
ATOM 1360 O O . LYS A 1 175 ? -20.534 -8.744 -4.522 1.00 41.09 175 LYS A O 1
ATOM 1365 N N . LYS A 1 176 ? -19.063 -9.559 -6.006 1.00 36.03 176 LYS A N 1
ATOM 1366 C CA . LYS A 1 176 ? -19.895 -10.702 -6.385 1.00 36.03 176 LYS A CA 1
ATOM 1367 C C . LYS A 1 176 ? -19.738 -11.716 -5.252 1.00 36.03 176 LYS A C 1
ATOM 1369 O O . LYS A 1 176 ? -18.697 -12.357 -5.148 1.00 36.03 176 LYS A O 1
ATOM 1374 N N . GLN A 1 177 ? -20.714 -11.773 -4.345 1.00 38.41 177 GLN A N 1
ATOM 1375 C CA . GLN A 1 177 ? -20.755 -12.803 -3.310 1.00 38.41 177 GLN A CA 1
ATOM 1376 C C . GLN A 1 177 ? -20.702 -14.170 -3.993 1.00 38.41 177 GLN A C 1
ATOM 1378 O O . GLN A 1 177 ? -21.477 -14.449 -4.908 1.00 38.41 177 GLN A O 1
ATOM 1383 N N . ASN A 1 178 ? -19.741 -14.989 -3.577 1.00 43.12 178 ASN A N 1
ATOM 1384 C CA . ASN A 1 178 ? -19.604 -16.356 -4.039 1.00 43.12 178 ASN A CA 1
ATOM 1385 C C . ASN A 1 178 ? -20.730 -17.194 -3.394 1.00 43.12 178 ASN A C 1
ATOM 1387 O O . ASN A 1 178 ? -20.754 -17.296 -2.166 1.00 43.12 178 ASN A O 1
ATOM 1391 N N . PRO A 1 179 ? -21.668 -17.786 -4.159 1.00 42.53 179 PRO A N 1
ATOM 1392 C CA . PRO A 1 179 ? -22.767 -18.578 -3.597 1.00 42.53 179 PRO A CA 1
ATOM 1393 C C . PRO A 1 179 ? -22.309 -19.892 -2.934 1.00 42.53 179 PRO A C 1
ATOM 1395 O O . PRO A 1 179 ? -23.121 -20.582 -2.327 1.00 42.53 179 PRO A O 1
ATOM 1398 N N . ALA A 1 180 ? -21.019 -20.234 -3.002 1.00 44.34 180 ALA A N 1
ATOM 1399 C CA . ALA A 1 180 ? -20.477 -21.481 -2.464 1.00 44.34 180 ALA A CA 1
ATOM 1400 C C . ALA A 1 180 ? -20.343 -21.539 -0.924 1.00 44.34 180 ALA A C 1
ATOM 1402 O O . ALA A 1 180 ? -20.042 -22.603 -0.396 1.00 44.34 180 ALA A O 1
ATOM 1403 N N . VAL A 1 181 ? -20.578 -20.445 -0.183 1.00 45.75 181 VAL A N 1
ATOM 1404 C CA . VAL A 1 181 ? -20.370 -20.410 1.288 1.00 45.75 181 VAL A CA 1
ATOM 1405 C C . VAL A 1 181 ? -21.662 -20.657 2.094 1.00 45.75 181 VAL A C 1
ATOM 1407 O O . VAL A 1 181 ? -21.624 -20.775 3.313 1.00 45.75 181 VAL A O 1
ATOM 1410 N N . VAL A 1 182 ? -22.824 -20.813 1.446 1.00 43.44 182 VAL A N 1
ATOM 1411 C CA . VAL A 1 182 ? -24.117 -21.016 2.147 1.00 43.44 182 VAL A CA 1
ATOM 1412 C C . VAL A 1 182 ? -24.395 -22.495 2.491 1.00 43.44 182 VAL A C 1
ATOM 1414 O O . VAL A 1 182 ? -25.364 -22.800 3.177 1.00 43.44 182 VAL A O 1
ATOM 1417 N N . ALA A 1 183 ? -23.537 -23.435 2.087 1.00 43.66 183 ALA A N 1
ATOM 1418 C CA . ALA A 1 183 ? -23.811 -24.871 2.195 1.00 43.66 183 ALA A CA 1
ATOM 1419 C C . ALA A 1 183 ? -22.972 -25.617 3.255 1.00 43.66 183 ALA A C 1
ATOM 1421 O O . ALA A 1 183 ? -22.541 -26.730 2.988 1.00 43.66 183 ALA A O 1
ATOM 1422 N N . LEU A 1 184 ? -22.711 -25.040 4.437 1.00 44.84 184 LEU A N 1
ATOM 1423 C CA . LEU A 1 184 ? -22.019 -25.764 5.529 1.00 44.84 184 LEU A CA 1
ATOM 1424 C C . LEU A 1 184 ? -22.534 -25.460 6.950 1.00 44.84 184 LEU A C 1
ATOM 1426 O O . LEU A 1 184 ? -21.835 -25.699 7.930 1.00 44.84 184 LEU A O 1
ATOM 1430 N N . VAL A 1 185 ? -23.769 -24.977 7.099 1.00 46.09 185 VAL A N 1
ATOM 1431 C CA . VAL A 1 185 ? -24.392 -24.805 8.424 1.00 46.09 185 VAL A CA 1
ATOM 1432 C C . VAL A 1 185 ? -25.761 -25.468 8.421 1.00 46.09 185 VAL A C 1
ATOM 1434 O O . VAL A 1 185 ? -26.763 -24.774 8.298 1.00 46.09 185 VAL A O 1
ATOM 1437 N N . ASN A 1 186 ? -25.810 -26.805 8.456 1.00 45.91 186 ASN A N 1
ATOM 1438 C CA . ASN A 1 186 ? -27.043 -27.529 8.794 1.00 45.91 186 ASN A CA 1
ATOM 1439 C C . ASN A 1 186 ? -26.869 -29.042 9.028 1.00 45.91 186 ASN A C 1
ATOM 1441 O O . ASN A 1 186 ? -27.689 -29.802 8.550 1.00 45.91 186 ASN A O 1
ATOM 1445 N N . GLU A 1 187 ? -25.870 -29.513 9.781 1.00 50.25 187 GLU A N 1
ATOM 1446 C CA . GLU A 1 187 ? -25.940 -30.867 10.371 1.00 50.25 187 GLU A CA 1
ATOM 1447 C C . GLU A 1 187 ? -25.252 -30.878 11.742 1.00 50.25 187 GLU A C 1
ATOM 1449 O O . GLU A 1 187 ? -24.030 -30.820 11.844 1.00 50.25 187 GLU A O 1
ATOM 1454 N N . GLY A 1 188 ? -26.046 -30.893 12.814 1.00 45.00 188 GLY A N 1
ATOM 1455 C CA . GLY A 1 188 ? -25.531 -30.932 14.183 1.00 45.00 188 GLY A CA 1
ATOM 1456 C C . GLY A 1 188 ? -26.598 -30.677 15.243 1.00 45.00 188 GLY A C 1
ATOM 1457 O O . GLY A 1 188 ? -26.389 -29.849 16.124 1.00 45.00 188 GLY A O 1
ATOM 1458 N N . GLY A 1 189 ? -27.750 -31.341 15.126 1.00 41.75 189 GLY A N 1
ATOM 1459 C CA . GLY A 1 189 ? -28.820 -31.326 16.121 1.00 41.75 189 GLY A CA 1
ATOM 1460 C C . GLY A 1 189 ? -29.267 -32.748 16.458 1.00 41.75 189 GLY A C 1
ATOM 1461 O O . GLY A 1 189 ? -29.493 -33.543 15.553 1.00 41.75 189 GLY A O 1
ATOM 1462 N N . ASP A 1 190 ? -29.384 -33.003 17.761 1.00 46.03 190 ASP A N 1
ATOM 1463 C CA . ASP A 1 190 ? -30.016 -34.136 18.446 1.00 46.03 190 ASP A CA 1
ATOM 1464 C C . ASP A 1 190 ? -29.406 -35.540 18.330 1.00 46.03 190 ASP A C 1
ATOM 1466 O O . ASP A 1 190 ? -29.652 -36.301 17.397 1.00 46.03 190 ASP A O 1
ATOM 1470 N N . LEU A 1 191 ? -28.749 -35.951 19.420 1.00 54.06 191 LEU A N 1
ATOM 1471 C CA . LEU A 1 191 ? -28.851 -37.323 19.912 1.00 54.06 191 LEU A CA 1
ATOM 1472 C C . LEU A 1 191 ? -29.297 -37.295 21.374 1.00 54.06 191 LEU A C 1
ATOM 1474 O O . LEU A 1 191 ? -28.532 -37.007 22.294 1.00 54.06 191 LEU A O 1
ATOM 1478 N N . ASP A 1 192 ? -30.587 -37.575 21.512 1.00 54.69 192 ASP A N 1
ATOM 1479 C CA . ASP A 1 192 ? -31.344 -37.754 22.735 1.00 54.69 192 ASP A CA 1
ATOM 1480 C C . ASP A 1 192 ? -30.920 -39.007 23.514 1.00 54.69 192 ASP A C 1
ATOM 1482 O O . ASP A 1 192 ? -30.445 -40.011 22.972 1.00 54.69 192 ASP A O 1
ATOM 1486 N N . ALA A 1 193 ? -31.167 -38.934 24.815 1.00 49.38 193 ALA A N 1
ATOM 1487 C CA . ALA A 1 193 ? -30.907 -39.949 25.820 1.00 49.38 193 ALA A CA 1
ATOM 1488 C C . ALA A 1 193 ? -31.733 -41.235 25.636 1.00 49.38 193 ALA A C 1
ATOM 1490 O O . ALA A 1 193 ? -32.950 -41.148 25.497 1.00 49.38 193 ALA A O 1
ATOM 1491 N N . LYS A 1 194 ? -31.101 -42.414 25.793 1.00 54.53 194 LYS A N 1
ATOM 1492 C CA . LYS A 1 194 ? -31.692 -43.645 26.374 1.00 54.53 194 LYS A CA 1
ATOM 1493 C C . LYS A 1 194 ? -30.607 -44.590 26.921 1.00 54.53 194 LYS A C 1
ATOM 1495 O O . LYS A 1 194 ? -30.004 -45.329 26.147 1.00 54.53 194 LYS A O 1
ATOM 1500 N N . ASN A 1 195 ? -30.383 -44.558 28.237 1.00 47.94 195 ASN A N 1
ATOM 1501 C CA . ASN A 1 195 ? -30.482 -45.680 29.196 1.00 47.94 195 ASN A CA 1
ATOM 1502 C C . ASN A 1 195 ? -29.889 -45.286 30.550 1.00 47.94 195 ASN A C 1
ATOM 1504 O O . ASN A 1 195 ? -28.722 -44.843 30.571 1.00 47.94 195 ASN A O 1
#

Radius of gyration: 22.17 Å; chains: 1; bounding box: 57×74×60 Å

Foldseek 3Di:
DPPPPQVVPDPCLVVLLVLVLVVQQVLCVVPVLAAEEEEAECADPVQNPSLVNSLVVSLVVVVVCVVVVVGSYDYHYDYDHDVVVVLVVLVVCVVDVRYAYEHRTYGCDHDHDNCRVVVVCVSCPPRPRYHYRYDDPPVVVVVVVVVPDDDDDDDDDDDDDDDDDPPPPDPPPPDPPDPVPPPDPDDDDDDDDDD

Sequence (195 aa):
ELSSVTVRNEGWYPRYYQSNVTVLNNAARKNKSVKVKMIGLQGCLTYGVRTRFEWTALTEDINEGCEKEKIRVRPSWQQVEDLGELEEELEWAEKRPNRIIIVCSVPSQIGNDKTIMRQVEDICQGREHVELTFSEAGNAASMLFESMSITAPGSGGGGHPGGGETRAALVVRAKKQNPAVVALVNEGGDLDAKN

Organism: NCBI:txid236787